Protein AF-A0A945X4G7-F1 (afdb_monomer_lite)

pLDDT: mean 80.73, std 21.53, range [31.22, 98.31]

Structure (mmCIF, N/CA/C/O backbone):
data_AF-A0A945X4G7-F1
#
_entry.id   AF-A0A945X4G7-F1
#
loop_
_atom_site.group_PDB
_atom_site.id
_atom_site.type_symbol
_atom_site.label_atom_id
_atom_site.label_alt_id
_atom_site.label_comp_id
_atom_site.label_asym_id
_atom_site.label_entity_id
_atom_site.label_seq_id
_atom_site.pdbx_PDB_ins_code
_atom_site.Cartn_x
_atom_site.Cartn_y
_atom_site.Cartn_z
_atom_site.occupancy
_atom_site.B_iso_or_equiv
_atom_site.auth_seq_id
_atom_site.auth_comp_id
_atom_site.auth_asym_id
_atom_site.auth_atom_id
_atom_site.pdbx_PDB_model_num
ATOM 1 N N . MET A 1 1 ? -19.590 -20.861 -4.266 1.00 40.19 1 MET A N 1
ATOM 2 C CA . MET A 1 1 ? -19.830 -21.569 -5.545 1.00 40.19 1 MET A CA 1
ATOM 3 C C . MET A 1 1 ? -19.980 -20.532 -6.649 1.00 40.19 1 MET A C 1
ATOM 5 O O . MET A 1 1 ? -21.036 -19.928 -6.746 1.00 40.19 1 MET A O 1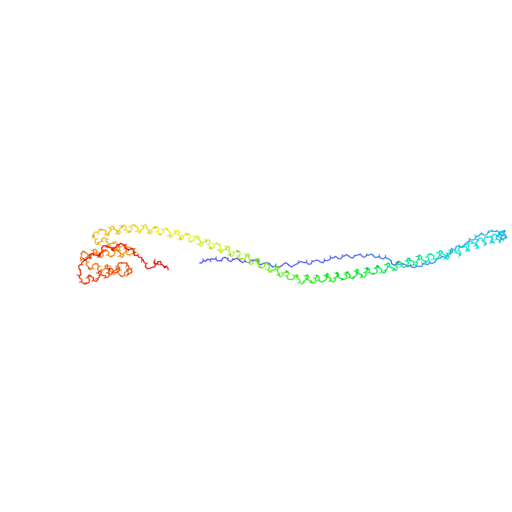
ATOM 9 N N . VAL A 1 2 ? -18.934 -20.267 -7.435 1.00 40.56 2 VAL A N 1
ATOM 10 C CA . VAL A 1 2 ? -18.997 -19.330 -8.574 1.00 40.56 2 VAL A CA 1
ATOM 11 C C . VAL A 1 2 ? -18.452 -20.054 -9.804 1.00 40.56 2 VAL A C 1
ATOM 13 O O . VAL A 1 2 ? -17.347 -20.589 -9.774 1.00 40.56 2 VAL A O 1
ATOM 16 N N . LYS A 1 3 ? -19.289 -20.155 -10.843 1.00 51.47 3 LYS A N 1
ATOM 17 C CA . LYS A 1 3 ? -19.030 -20.881 -12.094 1.00 51.47 3 LYS A CA 1
ATOM 18 C C . LYS A 1 3 ? -18.039 -20.096 -12.963 1.00 51.47 3 LYS A C 1
ATOM 20 O O . LYS A 1 3 ? -18.388 -19.037 -13.473 1.00 51.47 3 LYS A O 1
ATOM 25 N N . LEU A 1 4 ? -16.846 -20.647 -13.178 1.00 44.41 4 LEU A N 1
ATOM 26 C CA . LEU A 1 4 ? -15.895 -20.185 -14.193 1.00 44.41 4 LEU A CA 1
ATOM 27 C C . LEU A 1 4 ? -16.354 -20.663 -15.580 1.00 44.41 4 LEU A C 1
ATOM 29 O O . LEU A 1 4 ? -16.456 -21.866 -15.831 1.00 44.41 4 LEU A O 1
ATOM 33 N N . LYS A 1 5 ? -16.654 -19.722 -16.484 1.00 56.66 5 LYS A N 1
ATOM 34 C CA . LYS A 1 5 ? -16.896 -20.002 -17.906 1.00 56.66 5 LYS A CA 1
ATOM 35 C C . LYS A 1 5 ? -15.555 -20.098 -18.635 1.00 56.66 5 LYS A C 1
ATOM 37 O O . LYS A 1 5 ? -14.874 -19.102 -18.839 1.00 56.66 5 LYS A O 1
ATOM 42 N N . ASN A 1 6 ? -15.227 -21.321 -19.040 1.00 48.62 6 ASN A N 1
ATOM 43 C CA . ASN A 1 6 ? -14.2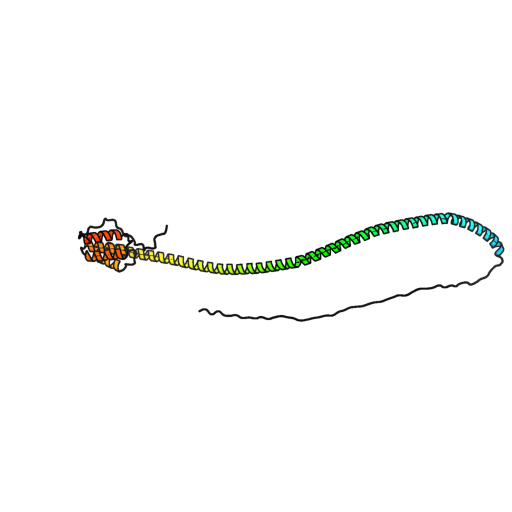04 -21.654 -20.026 1.00 48.62 6 ASN A CA 1
ATOM 44 C C . ASN A 1 6 ? -14.532 -21.017 -21.386 1.00 48.62 6 ASN A C 1
ATOM 46 O O . ASN A 1 6 ? -15.596 -21.292 -21.939 1.00 48.62 6 ASN A O 1
ATOM 50 N N . VAL A 1 7 ? -13.585 -20.283 -21.972 1.00 55.19 7 VAL A N 1
ATOM 51 C CA . VAL A 1 7 ? -13.576 -19.976 -23.409 1.00 55.19 7 VAL A CA 1
ATOM 52 C C . VAL A 1 7 ? -12.320 -20.603 -24.008 1.00 55.19 7 VAL A C 1
ATOM 54 O O . VAL A 1 7 ? -11.194 -20.242 -23.679 1.00 55.19 7 VAL A O 1
ATOM 57 N N . ARG A 1 8 ? -12.536 -21.625 -24.841 1.00 47.03 8 ARG A N 1
ATOM 58 C CA . ARG A 1 8 ? -11.513 -22.370 -25.581 1.00 47.03 8 ARG A CA 1
ATOM 59 C C . ARG A 1 8 ? -11.358 -21.800 -26.995 1.00 47.03 8 ARG A C 1
ATOM 61 O O . ARG A 1 8 ? -12.357 -21.598 -27.668 1.00 47.03 8 ARG A O 1
ATOM 68 N N . LYS A 1 9 ? -10.091 -21.737 -27.425 1.00 48.72 9 LYS A N 1
ATOM 69 C CA . LYS A 1 9 ? -9.521 -22.048 -28.756 1.00 48.72 9 LYS A CA 1
ATOM 70 C C . LYS A 1 9 ? -10.148 -21.425 -30.017 1.00 48.72 9 LYS A C 1
ATOM 72 O O . LYS A 1 9 ? -11.221 -21.833 -30.437 1.00 48.72 9 LYS A O 1
ATOM 77 N N . SER A 1 10 ? -9.293 -20.766 -30.806 1.00 44.03 10 SER A N 1
ATOM 78 C CA . SER A 1 10 ? -9.109 -21.180 -32.207 1.00 44.03 10 SER A CA 1
ATOM 79 C C . SER A 1 10 ? -7.661 -20.989 -32.668 1.00 44.03 10 SER A C 1
ATOM 81 O O . SER A 1 10 ? -7.201 -19.890 -32.959 1.00 44.03 10 SER A O 1
ATOM 83 N N . THR A 1 11 ? -6.951 -22.108 -32.737 1.00 45.94 11 THR A N 1
ATOM 84 C CA . THR A 1 11 ? -5.762 -22.331 -33.559 1.00 45.94 11 THR A CA 1
ATOM 85 C C . THR A 1 11 ? -6.160 -22.358 -35.035 1.00 45.94 11 THR A C 1
ATOM 87 O O . THR A 1 11 ? -7.018 -23.158 -35.404 1.00 45.94 11 THR A O 1
ATOM 90 N N . SER A 1 12 ? -5.497 -21.577 -35.887 1.00 44.09 12 SER A N 1
ATOM 91 C CA . SER A 1 12 ? -5.381 -21.900 -37.313 1.00 44.09 12 SER A CA 1
ATOM 92 C C . SER A 1 12 ? -3.928 -21.711 -37.747 1.00 44.09 12 SER A C 1
ATOM 94 O O . SER A 1 12 ? -3.279 -20.731 -37.389 1.00 44.09 12 SER A O 1
ATOM 96 N N . ALA A 1 13 ? -3.406 -22.747 -38.397 1.00 45.97 13 ALA A N 1
ATOM 97 C CA . ALA A 1 13 ? -2.020 -22.912 -38.811 1.00 45.97 13 ALA A CA 1
ATOM 98 C C . ALA A 1 13 ? -1.878 -22.608 -40.331 1.00 45.97 13 ALA A C 1
ATOM 100 O O . ALA A 1 13 ? -2.738 -21.926 -40.884 1.00 45.97 13 ALA A O 1
ATOM 101 N N . PRO A 1 14 ? -0.786 -23.006 -41.008 1.00 56.91 14 PRO A N 1
ATOM 102 C CA . PRO A 1 14 ? 0.093 -22.122 -41.767 1.00 56.91 14 PRO A CA 1
ATOM 103 C C . PRO A 1 14 ? -0.227 -22.058 -43.274 1.00 56.91 14 PRO A C 1
ATOM 105 O O . PRO A 1 14 ? -0.661 -23.037 -43.877 1.00 56.91 14 PRO A O 1
ATOM 108 N N . SER A 1 15 ? 0.082 -20.929 -43.918 1.00 49.41 15 SER A N 1
ATOM 109 C CA . SER A 1 15 ? -0.002 -20.787 -45.378 1.00 49.41 15 SER A CA 1
ATOM 110 C C . SER A 1 15 ? 1.362 -21.041 -46.027 1.00 49.41 15 SER A C 1
ATOM 112 O O . SER A 1 15 ? 2.293 -20.251 -45.885 1.00 49.41 15 SER A O 1
ATOM 114 N N . THR A 1 16 ? 1.463 -22.172 -46.731 1.00 48.34 16 THR A N 1
ATOM 115 C CA . THR A 1 16 ? 2.566 -22.551 -47.625 1.00 48.34 16 THR A CA 1
ATOM 116 C C . THR A 1 16 ? 2.021 -22.620 -49.052 1.00 48.34 16 THR A C 1
ATOM 118 O O . THR A 1 16 ? 1.182 -23.473 -49.319 1.00 48.34 16 THR A O 1
ATOM 121 N N . ALA A 1 17 ? 2.478 -21.745 -49.953 1.00 39.06 17 ALA A N 1
ATOM 122 C CA . ALA A 1 17 ? 2.338 -21.785 -51.425 1.00 39.06 17 ALA A CA 1
ATOM 123 C C . ALA A 1 17 ? 2.814 -20.415 -51.961 1.00 39.06 17 ALA A C 1
ATOM 125 O O . ALA A 1 17 ? 2.581 -19.413 -51.307 1.00 39.06 17 ALA A O 1
ATOM 126 N N . GLN A 1 18 ? 3.454 -20.202 -53.108 1.00 42.00 18 GLN A N 1
ATOM 127 C CA . GLN A 1 18 ? 3.820 -21.018 -54.257 1.00 42.00 18 GLN A CA 1
ATOM 128 C C . GLN A 1 18 ? 4.806 -20.174 -55.102 1.00 42.00 18 GLN A C 1
ATOM 130 O O . GLN A 1 18 ? 4.552 -19.014 -55.406 1.00 42.00 18 GLN A O 1
ATOM 135 N N . ARG A 1 19 ? 5.927 -20.790 -55.481 1.00 43.31 19 ARG A N 1
ATOM 136 C CA . ARG A 1 19 ? 6.597 -20.775 -56.797 1.00 43.31 19 ARG A CA 1
ATOM 137 C C . ARG A 1 19 ? 6.064 -19.792 -57.869 1.00 43.31 19 ARG A C 1
ATOM 139 O O . ARG A 1 19 ? 4.935 -19.948 -58.320 1.00 43.31 19 ARG A O 1
ATOM 146 N N . LYS A 1 20 ? 6.950 -18.971 -58.453 1.00 45.44 20 LYS A N 1
ATOM 147 C CA . LYS A 1 20 ? 6.989 -18.733 -59.914 1.00 45.44 20 LYS A CA 1
ATOM 148 C C . LYS A 1 20 ? 8.381 -18.304 -60.387 1.00 45.44 20 LYS A C 1
ATOM 150 O O . LYS A 1 20 ? 8.937 -17.294 -59.978 1.00 45.44 20 LYS A O 1
ATOM 155 N N . THR A 1 21 ? 8.919 -19.155 -61.245 1.00 45.75 21 THR A N 1
ATOM 156 C CA . THR A 1 21 ? 10.072 -18.981 -62.121 1.00 45.75 21 THR A CA 1
ATOM 157 C C . THR A 1 21 ? 9.749 -18.031 -63.286 1.00 45.75 21 THR A C 1
ATOM 159 O O . THR A 1 21 ? 8.580 -17.743 -63.550 1.00 45.75 21 THR A O 1
ATOM 162 N N . THR A 1 22 ? 10.785 -17.758 -64.092 1.00 40.22 22 THR A N 1
ATOM 163 C CA . THR A 1 22 ? 10.809 -17.575 -65.570 1.00 40.22 22 THR A CA 1
ATOM 164 C C . THR A 1 22 ? 10.999 -16.157 -66.137 1.00 40.22 22 THR A C 1
ATOM 166 O O . THR A 1 22 ? 10.262 -15.235 -65.817 1.00 40.22 22 THR A O 1
ATOM 169 N N . GLY A 1 23 ? 11.952 -16.060 -67.081 1.00 37.38 23 GLY A N 1
ATOM 170 C CA . GLY A 1 23 ? 12.182 -14.960 -68.034 1.00 37.38 23 GLY A CA 1
ATOM 171 C C . GLY A 1 23 ? 13.553 -14.305 -67.828 1.00 37.38 23 GLY A C 1
ATOM 172 O O . GLY A 1 23 ? 13.680 -13.411 -67.011 1.00 37.38 23 GLY A O 1
ATOM 173 N N . GLN A 1 24 ? 14.677 -14.733 -68.412 1.00 40.19 24 GLN A N 1
ATOM 174 C CA . GLN A 1 24 ? 14.992 -15.066 -69.809 1.00 40.19 24 GLN A CA 1
ATOM 175 C C . GLN A 1 24 ? 14.653 -13.934 -70.796 1.00 40.19 24 GLN A C 1
ATOM 177 O O . GLN A 1 24 ? 13.545 -13.869 -71.313 1.00 40.19 24 GLN A O 1
ATOM 182 N N . LYS A 1 25 ? 15.650 -13.102 -71.127 1.00 43.41 25 LYS A N 1
ATOM 183 C CA . LYS A 1 25 ? 15.795 -12.502 -72.464 1.00 43.41 25 LYS A CA 1
ATOM 184 C C . LYS A 1 25 ? 17.277 -12.376 -72.826 1.00 43.41 25 LYS A C 1
ATOM 186 O O . LYS A 1 25 ? 17.990 -11.488 -72.378 1.00 43.41 25 LYS A O 1
ATOM 191 N N . ARG A 1 26 ? 17.716 -13.340 -73.639 1.00 43.03 26 ARG A N 1
ATOM 192 C CA . ARG A 1 26 ? 18.861 -13.252 -74.549 1.00 43.03 26 ARG A CA 1
ATOM 193 C C . ARG A 1 26 ? 18.398 -12.563 -75.833 1.00 43.03 26 ARG A C 1
ATOM 195 O O . ARG A 1 26 ? 17.354 -12.954 -76.333 1.00 43.03 26 ARG A O 1
ATOM 202 N N . THR A 1 27 ? 19.239 -11.700 -76.394 1.00 44.62 27 THR A N 1
ATOM 203 C CA . THR A 1 27 ? 19.497 -11.492 -77.841 1.00 44.62 27 THR A CA 1
ATOM 204 C C . THR A 1 27 ? 20.760 -10.618 -77.896 1.00 44.62 27 THR A C 1
ATOM 206 O O . THR A 1 27 ? 20.728 -9.511 -77.379 1.00 44.62 27 THR A O 1
ATOM 209 N N . ALA A 1 28 ? 21.968 -11.077 -78.237 1.00 40.75 28 ALA A N 1
ATOM 210 C CA . ALA A 1 28 ? 22.452 -11.667 -79.490 1.00 40.75 28 ALA A CA 1
ATOM 211 C C . ALA A 1 28 ? 22.241 -10.759 -80.716 1.00 40.75 28 ALA A C 1
ATOM 213 O O . ALA A 1 28 ? 21.145 -10.722 -81.260 1.00 40.75 28 ALA A O 1
ATOM 214 N N . ALA A 1 29 ? 23.313 -10.095 -81.163 1.00 42.00 29 ALA A N 1
ATOM 215 C CA . ALA A 1 29 ? 23.541 -9.672 -82.550 1.00 42.00 29 ALA A CA 1
ATOM 216 C C . ALA A 1 29 ? 25.040 -9.310 -82.706 1.00 42.00 29 ALA A C 1
ATOM 218 O O . ALA A 1 29 ? 25.508 -8.332 -82.139 1.00 42.00 29 ALA A O 1
ATOM 219 N N . THR A 1 30 ? 25.885 -10.235 -83.179 1.00 41.88 30 THR A N 1
ATOM 220 C CA . THR A 1 30 ? 26.341 -10.388 -84.585 1.00 41.88 30 THR A CA 1
ATOM 221 C C . THR A 1 30 ? 27.273 -9.264 -85.066 1.00 41.88 30 THR A C 1
ATOM 223 O O . THR A 1 30 ? 26.849 -8.131 -85.210 1.00 41.88 30 THR A O 1
ATOM 226 N N . ARG A 1 31 ? 28.568 -9.561 -85.286 1.00 38.03 31 ARG A N 1
ATOM 227 C CA . ARG A 1 31 ? 29.169 -10.003 -86.580 1.00 38.03 31 ARG A CA 1
ATOM 228 C C . ARG A 1 31 ? 29.699 -8.767 -87.339 1.00 38.03 31 ARG A C 1
ATOM 230 O O . ARG A 1 31 ? 28.934 -7.882 -87.667 1.00 38.03 31 ARG A O 1
ATOM 237 N N . LYS A 1 32 ? 30.995 -8.644 -87.635 1.00 43.22 32 LYS A N 1
ATOM 238 C CA . LYS A 1 32 ? 31.632 -9.291 -88.793 1.00 43.22 32 LYS A CA 1
ATOM 239 C C . LYS A 1 32 ? 33.164 -9.243 -88.690 1.00 43.22 32 LYS A C 1
ATOM 241 O O . LYS A 1 32 ? 33.765 -8.181 -88.631 1.00 43.22 32 LYS A O 1
ATOM 246 N N . LYS A 1 33 ? 33.752 -10.439 -88.771 1.00 39.94 33 LYS A N 1
ATOM 247 C CA . LYS A 1 33 ? 35.041 -10.750 -89.405 1.00 39.94 33 LYS A CA 1
ATOM 248 C C . LYS A 1 33 ? 35.042 -10.296 -90.872 1.00 39.94 33 LYS A C 1
ATOM 250 O O . LYS A 1 33 ? 34.023 -10.478 -91.539 1.00 39.94 33 LYS A O 1
ATOM 255 N N . GLY A 1 34 ? 36.196 -9.900 -91.405 1.00 34.50 34 GLY A N 1
ATOM 256 C CA . GLY A 1 34 ? 36.478 -10.048 -92.839 1.00 34.50 34 GLY A CA 1
ATOM 257 C C . GLY A 1 34 ? 37.678 -9.252 -93.366 1.00 34.50 34 GLY A C 1
ATOM 258 O O . GLY A 1 34 ? 37.981 -8.225 -92.779 1.00 34.50 34 GLY A O 1
ATOM 259 N N . PRO A 1 35 ? 38.379 -9.724 -94.418 1.00 48.34 35 PRO A N 1
ATOM 260 C CA . PRO A 1 35 ? 39.843 -9.679 -94.493 1.00 48.34 35 PRO A CA 1
ATOM 261 C C . PRO A 1 35 ? 40.444 -8.978 -95.739 1.00 48.34 35 PRO A C 1
ATOM 263 O O . PRO A 1 35 ? 39.761 -8.735 -96.721 1.00 48.34 35 PRO A O 1
ATOM 266 N N . ALA A 1 36 ? 41.755 -8.718 -95.650 1.00 37.91 36 ALA A N 1
ATOM 267 C CA . ALA A 1 36 ? 42.847 -8.854 -96.636 1.00 37.91 36 ALA A CA 1
ATOM 268 C C . ALA A 1 36 ? 42.674 -8.609 -98.168 1.00 37.91 36 ALA A C 1
ATOM 270 O O . ALA A 1 36 ? 41.874 -9.273 -98.818 1.00 37.91 36 ALA A O 1
ATOM 271 N N . LYS A 1 37 ? 43.704 -7.908 -98.713 1.00 37.81 37 LYS A N 1
ATOM 272 C CA . LYS A 1 37 ? 44.360 -8.010 -100.060 1.00 37.81 37 LYS A CA 1
ATOM 273 C C . LYS A 1 37 ? 43.622 -7.407 -101.289 1.00 37.81 37 LYS A C 1
ATOM 275 O O . LYS A 1 37 ? 42.420 -7.207 -101.200 1.00 37.81 37 LYS A O 1
ATOM 280 N N . PRO A 1 38 ? 44.256 -7.280 -102.489 1.00 47.28 38 PRO A N 1
ATOM 281 C CA . PRO A 1 38 ? 45.631 -6.892 -102.885 1.00 47.28 38 PRO A CA 1
ATOM 282 C C . PRO A 1 38 ? 45.662 -5.893 -104.098 1.00 47.28 38 PRO A C 1
ATOM 284 O O . PRO A 1 38 ? 44.662 -5.276 -104.440 1.00 47.28 38 PRO A O 1
ATOM 287 N N . ALA A 1 39 ? 46.840 -5.754 -104.724 1.00 42.78 39 ALA A N 1
ATOM 288 C CA . ALA A 1 39 ? 47.270 -4.910 -105.853 1.00 42.78 39 ALA A CA 1
ATOM 289 C C . ALA A 1 39 ? 46.473 -4.927 -107.186 1.00 42.78 39 ALA A C 1
ATOM 291 O O . ALA A 1 39 ? 45.839 -5.917 -107.531 1.00 42.78 39 ALA A O 1
ATOM 292 N N . SER A 1 40 ? 46.656 -3.873 -108.000 1.00 37.84 40 SER A N 1
ATOM 293 C CA . SER A 1 40 ? 46.754 -3.869 -109.486 1.00 37.84 40 SER A CA 1
ATOM 294 C C . SER A 1 40 ? 47.282 -2.479 -109.920 1.00 37.84 40 SER A C 1
ATOM 296 O O . SER A 1 40 ? 46.932 -1.492 -109.286 1.00 37.84 40 SER A O 1
ATOM 298 N N . ASN A 1 41 ? 48.347 -2.316 -110.716 1.00 32.66 41 ASN A N 1
ATOM 299 C CA . ASN A 1 41 ? 48.609 -2.604 -112.137 1.00 32.66 41 ASN A CA 1
ATOM 300 C C . ASN A 1 41 ? 47.822 -1.761 -113.161 1.00 32.66 41 ASN A C 1
ATOM 302 O O . ASN A 1 41 ? 46.599 -1.731 -113.139 1.00 32.66 41 ASN A O 1
ATOM 306 N N . ALA A 1 42 ? 48.600 -1.281 -114.144 1.00 31.22 42 ALA A N 1
ATOM 307 C CA . ALA A 1 42 ? 48.267 -0.979 -115.542 1.00 31.22 42 ALA A CA 1
ATOM 308 C C . ALA A 1 42 ? 47.825 0.448 -115.918 1.00 31.22 42 ALA A C 1
ATOM 310 O O . ALA A 1 42 ? 46.885 1.007 -115.365 1.00 31.22 42 ALA A O 1
ATOM 311 N N . GLY A 1 43 ? 48.489 0.987 -116.953 1.00 33.00 43 GLY A N 1
ATOM 312 C CA . GLY A 1 43 ? 48.016 2.154 -117.701 1.00 33.00 43 GLY A CA 1
ATOM 313 C C . GLY A 1 43 ? 49.065 2.892 -118.540 1.00 33.00 43 GLY A C 1
ATOM 314 O O . GLY A 1 43 ? 49.236 4.089 -118.363 1.00 33.00 43 GLY A O 1
ATOM 315 N N . VAL A 1 44 ? 49.772 2.195 -119.434 1.00 35.97 44 VAL A N 1
ATOM 316 C CA . VAL A 1 44 ? 50.511 2.783 -120.577 1.00 35.97 44 VAL A CA 1
ATOM 317 C C . VAL A 1 44 ? 49.518 3.021 -121.724 1.00 35.97 44 VAL A C 1
ATOM 319 O O . VAL A 1 44 ? 48.673 2.151 -121.894 1.00 35.97 44 VAL A O 1
ATOM 322 N N . VAL A 1 45 ? 49.641 4.114 -122.507 1.00 37.78 45 VAL A N 1
ATOM 323 C CA . VAL A 1 45 ? 49.412 4.205 -123.984 1.00 37.78 45 VAL A CA 1
ATOM 324 C C . VAL A 1 45 ? 49.685 5.655 -124.479 1.00 37.78 45 VAL A C 1
ATOM 326 O O . VAL A 1 45 ? 49.074 6.585 -123.972 1.00 37.78 45 VAL A O 1
ATOM 329 N N . ILE A 1 46 ? 50.792 5.903 -125.209 1.00 35.69 46 ILE A N 1
ATOM 330 C CA . ILE A 1 46 ? 50.979 6.160 -126.675 1.00 35.69 46 ILE A CA 1
ATOM 331 C C . ILE A 1 46 ? 50.749 7.618 -127.147 1.00 35.69 46 ILE A C 1
ATOM 333 O O . ILE A 1 46 ? 49.697 8.196 -126.910 1.00 35.69 46 ILE A O 1
ATOM 337 N N . GLY A 1 47 ? 51.709 8.141 -127.935 1.00 36.44 47 GLY A N 1
ATOM 338 C CA . GLY A 1 47 ? 51.474 9.166 -128.974 1.00 36.44 47 GLY A CA 1
ATOM 339 C C . GLY A 1 47 ? 52.597 10.213 -129.122 1.00 36.44 47 GLY A C 1
ATOM 340 O O . GLY A 1 47 ? 52.498 11.291 -128.559 1.00 36.44 47 GLY A O 1
ATOM 341 N N . SER A 1 48 ? 53.784 9.901 -129.658 1.00 38.06 48 SER A N 1
ATOM 342 C CA . SER A 1 48 ? 54.184 10.044 -131.079 1.00 38.06 48 SER A CA 1
ATOM 343 C C . SER A 1 48 ? 54.035 11.443 -131.720 1.00 38.06 48 SER A C 1
ATOM 345 O O . SER A 1 48 ? 53.112 11.622 -132.502 1.00 38.06 48 SER A O 1
ATOM 347 N N . VAL A 1 49 ? 54.975 12.386 -131.516 1.00 39.56 49 VAL A N 1
ATOM 348 C CA . VAL A 1 49 ? 55.283 13.476 -132.483 1.00 39.56 49 VAL A CA 1
ATOM 349 C C . VAL A 1 49 ? 56.720 14.002 -132.278 1.00 39.56 49 VAL A C 1
ATOM 351 O O . VAL A 1 49 ? 57.078 14.405 -131.177 1.00 39.56 49 VAL A O 1
ATOM 354 N N . GLY A 1 50 ? 57.510 14.098 -133.356 1.00 36.06 50 GLY A N 1
ATOM 355 C CA . GLY A 1 50 ? 58.341 15.295 -133.579 1.00 36.06 50 GLY A CA 1
ATOM 356 C C . GLY A 1 50 ? 59.861 15.201 -133.404 1.00 36.06 50 GLY A C 1
ATOM 357 O O . GLY A 1 50 ? 60.433 15.861 -132.542 1.00 36.06 50 GLY A O 1
ATOM 358 N N . VAL A 1 51 ? 60.537 14.519 -134.331 1.00 44.91 51 VAL A N 1
ATOM 359 C CA . VAL A 1 51 ? 62.010 14.426 -134.501 1.00 44.91 51 VAL A CA 1
ATOM 360 C C . VAL A 1 51 ? 62.710 15.774 -134.836 1.00 44.91 51 VAL A C 1
ATOM 362 O O . VAL A 1 51 ? 63.901 15.813 -135.110 1.00 44.91 51 VAL A O 1
ATOM 365 N N . VAL A 1 52 ? 62.036 16.923 -134.706 1.00 46.66 52 VAL A N 1
ATOM 366 C CA . VAL A 1 52 ? 62.641 18.272 -134.844 1.00 46.66 52 VAL A CA 1
ATOM 367 C C . VAL A 1 52 ? 62.905 18.939 -133.478 1.00 46.66 52 VAL A C 1
ATOM 369 O O . VAL A 1 52 ? 63.648 19.913 -133.387 1.00 46.66 52 VAL A O 1
ATOM 372 N N . PHE A 1 53 ? 62.413 18.362 -132.372 1.00 43.78 53 PHE A N 1
ATOM 373 C CA . PHE A 1 53 ? 62.704 18.846 -131.014 1.00 43.78 53 PHE A CA 1
ATOM 374 C C . PHE A 1 53 ? 64.081 18.420 -130.472 1.00 43.78 53 PHE A C 1
ATOM 376 O O . PHE A 1 53 ? 64.560 19.039 -129.531 1.00 43.78 53 PHE A O 1
ATOM 383 N N . ALA A 1 54 ? 64.772 17.434 -131.053 1.00 46.31 54 ALA A N 1
ATOM 384 C CA . ALA A 1 54 ? 65.959 16.814 -130.443 1.00 46.31 54 ALA A CA 1
ATOM 385 C C . ALA A 1 54 ? 67.205 17.725 -130.308 1.00 46.31 54 ALA A C 1
ATOM 387 O O . ALA A 1 54 ? 68.037 17.484 -129.438 1.00 46.31 54 ALA A O 1
ATOM 388 N N . ILE A 1 55 ? 67.327 18.801 -131.096 1.00 48.47 55 ILE A N 1
ATOM 389 C CA . ILE A 1 55 ? 68.479 19.728 -131.019 1.00 48.47 55 ILE A CA 1
ATOM 390 C C . ILE A 1 55 ? 68.160 20.943 -130.125 1.00 48.47 55 ILE A C 1
ATOM 392 O O . ILE A 1 55 ? 69.001 21.379 -129.339 1.00 48.47 55 ILE A O 1
ATOM 396 N N . GLY A 1 56 ? 66.910 21.420 -130.130 1.00 47.22 56 GLY A N 1
ATOM 397 C CA . GLY A 1 56 ? 66.418 22.419 -129.171 1.00 47.22 56 GLY A CA 1
ATOM 398 C C . GLY A 1 56 ? 66.267 21.861 -127.751 1.00 47.22 56 GLY A C 1
ATOM 399 O O . GLY A 1 56 ? 66.580 22.557 -126.790 1.00 47.22 56 GLY A O 1
ATOM 400 N N . PHE A 1 57 ? 65.884 20.587 -127.600 1.00 50.59 57 PHE A N 1
ATOM 401 C CA . PHE A 1 57 ? 65.823 19.895 -126.309 1.00 50.59 57 PHE A CA 1
ATOM 402 C C . PHE A 1 57 ? 67.218 19.627 -125.739 1.00 50.59 57 PHE A C 1
ATOM 404 O O . PHE A 1 57 ? 67.323 19.527 -124.536 1.00 50.59 57 PHE A O 1
ATOM 411 N N . ALA A 1 58 ? 68.303 19.590 -126.520 1.00 50.88 58 ALA A N 1
ATOM 412 C CA . ALA A 1 58 ? 69.658 19.474 -125.962 1.00 50.88 58 ALA A CA 1
ATOM 413 C C . ALA A 1 58 ? 70.142 20.789 -125.309 1.00 50.88 58 ALA A C 1
ATOM 415 O O . ALA A 1 58 ? 70.764 20.767 -124.247 1.00 50.88 58 ALA A O 1
ATOM 416 N N . ILE A 1 59 ? 69.795 21.949 -125.882 1.00 52.19 59 ILE A N 1
ATOM 417 C CA . ILE A 1 59 ? 70.140 23.274 -125.325 1.00 52.19 59 ILE A CA 1
ATOM 418 C C . ILE A 1 59 ? 69.137 23.692 -124.239 1.00 52.19 59 ILE A C 1
ATOM 420 O O . ILE A 1 59 ? 69.538 24.170 -123.176 1.00 52.19 59 ILE A O 1
ATOM 424 N N . ALA A 1 60 ? 67.841 23.439 -124.441 1.00 50.69 60 ALA A N 1
ATOM 425 C CA . ALA A 1 60 ? 66.818 23.627 -123.419 1.00 50.69 60 ALA A CA 1
ATOM 426 C C . ALA A 1 60 ? 66.969 22.616 -122.274 1.00 50.69 60 ALA A C 1
ATOM 428 O O . ALA A 1 60 ? 66.834 23.032 -121.136 1.00 50.69 60 ALA A O 1
ATOM 429 N N . ALA A 1 61 ? 67.351 21.353 -122.503 1.00 51.88 61 ALA A N 1
ATOM 430 C CA . ALA A 1 61 ? 67.742 20.448 -121.417 1.00 51.88 61 ALA A CA 1
ATOM 431 C C . ALA A 1 61 ? 69.067 20.860 -120.783 1.00 51.88 61 ALA A C 1
ATOM 433 O O . ALA A 1 61 ? 69.231 20.589 -119.613 1.00 51.88 61 ALA A O 1
ATOM 434 N N . GLY A 1 62 ? 69.977 21.567 -121.459 1.00 52.12 62 GLY A N 1
ATOM 435 C CA . GLY A 1 62 ? 71.160 22.163 -120.822 1.00 52.12 62 GLY A CA 1
ATOM 436 C C . GLY A 1 62 ? 70.828 23.345 -119.896 1.00 52.12 62 GLY A C 1
ATOM 437 O O . GLY A 1 62 ? 71.389 23.461 -118.806 1.00 52.12 62 GLY A O 1
ATOM 438 N N . VAL A 1 63 ? 69.881 24.209 -120.282 1.00 54.84 63 VAL A N 1
ATOM 439 C CA . VAL A 1 63 ? 69.424 25.368 -119.483 1.00 54.84 63 VAL A CA 1
ATOM 440 C C . VAL A 1 63 ? 68.409 24.963 -118.410 1.00 54.84 63 VAL A C 1
ATOM 442 O O . VAL A 1 63 ? 68.484 25.463 -117.291 1.00 54.84 63 VAL A O 1
ATOM 445 N N . VAL A 1 64 ? 67.514 24.019 -118.700 1.00 54.06 64 VAL A N 1
ATOM 446 C CA . VAL A 1 64 ? 66.640 23.354 -117.724 1.00 54.06 64 VAL A CA 1
ATOM 447 C C . VAL A 1 64 ? 67.465 22.443 -116.827 1.00 54.06 64 VAL A C 1
ATOM 449 O O . VAL A 1 64 ? 67.192 22.441 -115.645 1.00 54.06 64 VAL A O 1
ATOM 452 N N . ALA A 1 65 ? 68.540 21.790 -117.283 1.00 54.56 65 ALA A N 1
ATOM 453 C CA . ALA A 1 65 ? 69.481 21.114 -116.388 1.00 54.56 65 ALA A CA 1
ATOM 454 C C . ALA A 1 65 ? 70.253 22.113 -115.532 1.00 54.56 65 ALA A C 1
ATOM 456 O O . ALA A 1 65 ? 70.436 21.818 -114.372 1.00 54.56 65 ALA A O 1
ATOM 457 N N . LYS A 1 66 ? 70.639 23.311 -116.002 1.00 56.25 66 LYS A N 1
ATOM 458 C CA . LYS A 1 66 ? 71.275 24.341 -115.145 1.00 56.25 66 LYS A CA 1
ATOM 459 C C . LYS A 1 66 ? 70.303 25.044 -114.180 1.00 56.25 66 LYS A C 1
ATOM 461 O O . LYS A 1 66 ? 70.700 25.394 -113.067 1.00 56.25 66 LYS A O 1
ATOM 466 N N . ARG A 1 67 ? 69.039 25.261 -114.565 1.00 56.06 67 ARG A N 1
ATOM 467 C CA . ARG A 1 67 ? 67.977 25.767 -113.669 1.00 56.06 67 ARG A CA 1
ATOM 468 C C . ARG A 1 67 ? 67.491 24.687 -112.705 1.00 56.06 67 ARG A C 1
ATOM 470 O O . ARG A 1 67 ? 67.360 24.978 -111.526 1.00 56.06 67 ARG A O 1
ATOM 477 N N . CYS A 1 68 ? 67.352 23.440 -113.151 1.00 56.41 68 CYS A N 1
ATOM 478 C CA . CYS A 1 68 ? 67.177 22.289 -112.271 1.00 56.41 68 CYS A CA 1
ATOM 479 C C . CYS A 1 68 ? 68.408 22.084 -111.402 1.00 56.41 68 CYS A C 1
ATOM 481 O O . CYS A 1 68 ? 68.223 21.728 -110.261 1.00 56.41 68 CYS A O 1
ATOM 483 N N . ASP A 1 69 ? 69.642 22.321 -111.843 1.00 58.53 69 ASP A N 1
ATOM 484 C CA . ASP A 1 69 ? 70.834 22.132 -111.000 1.00 58.53 69 ASP A CA 1
ATOM 485 C C . ASP A 1 69 ? 70.946 23.250 -109.950 1.00 58.53 69 ASP A C 1
ATOM 487 O O . ASP A 1 69 ? 71.354 23.010 -108.821 1.00 58.53 69 ASP A O 1
ATOM 491 N N . THR A 1 70 ? 70.492 24.474 -110.249 1.00 63.12 70 THR A N 1
ATOM 492 C CA . THR A 1 70 ? 70.413 25.558 -109.249 1.00 63.12 70 THR A CA 1
ATOM 493 C C . THR A 1 70 ? 69.213 25.425 -108.306 1.00 63.12 70 THR A C 1
ATOM 495 O O . THR A 1 70 ? 69.379 25.639 -107.104 1.00 63.12 70 THR A O 1
ATOM 498 N N . GLU A 1 71 ? 68.035 25.011 -108.782 1.00 66.62 71 GLU A N 1
ATOM 499 C CA . GLU A 1 71 ? 66.894 24.681 -107.916 1.00 66.62 71 GLU A CA 1
ATOM 500 C C . GLU A 1 71 ? 67.131 23.410 -107.113 1.00 66.62 71 GLU A C 1
ATOM 502 O O . GLU A 1 71 ? 66.858 23.402 -105.922 1.00 66.62 71 GLU A O 1
ATOM 507 N N . THR A 1 72 ? 67.710 22.364 -107.696 1.00 65.25 72 THR A N 1
ATOM 508 C CA . THR A 1 72 ? 68.090 21.163 -106.948 1.00 65.25 72 THR A CA 1
ATOM 509 C C . THR A 1 72 ? 69.223 21.458 -105.987 1.00 65.25 72 THR A C 1
ATOM 511 O O . THR A 1 72 ? 69.204 20.874 -104.922 1.00 65.25 72 THR A O 1
ATOM 514 N N . ARG A 1 73 ? 70.154 22.390 -106.244 1.00 68.81 73 ARG A N 1
ATOM 515 C CA . ARG A 1 73 ? 71.117 22.847 -105.218 1.00 68.81 73 ARG A CA 1
ATOM 516 C C . ARG A 1 73 ? 70.449 23.633 -104.097 1.00 68.81 73 ARG A C 1
ATOM 518 O O . ARG A 1 73 ? 70.787 23.402 -102.941 1.00 68.81 73 ARG A O 1
ATOM 525 N N . ARG A 1 74 ? 69.493 24.520 -104.401 1.00 71.31 74 ARG A N 1
ATOM 526 C CA . ARG A 1 74 ? 68.708 25.228 -103.374 1.00 71.31 74 ARG A CA 1
ATOM 527 C C . ARG A 1 74 ? 67.870 24.255 -102.558 1.00 71.31 74 ARG A C 1
ATOM 529 O O . ARG A 1 74 ? 67.975 24.281 -101.345 1.00 71.31 74 ARG A O 1
ATOM 536 N N . LEU A 1 75 ? 67.137 23.352 -103.201 1.00 73.25 75 LEU A N 1
ATOM 537 C CA . LEU A 1 75 ? 66.376 22.281 -102.560 1.00 73.25 75 LEU A CA 1
ATOM 538 C C . LEU A 1 75 ? 67.302 21.344 -101.780 1.00 73.25 75 LEU A C 1
ATOM 540 O O . LEU A 1 75 ? 67.036 21.047 -100.631 1.00 73.25 75 LEU A O 1
ATOM 544 N N . ARG A 1 76 ? 68.450 20.938 -102.320 1.00 70.69 76 ARG A N 1
ATOM 545 C CA . ARG A 1 76 ? 69.432 20.088 -101.623 1.00 70.69 76 ARG A CA 1
ATOM 546 C C . ARG A 1 76 ? 70.098 20.802 -100.445 1.00 70.69 76 ARG A C 1
ATOM 548 O O . ARG A 1 76 ? 70.583 20.119 -99.553 1.00 70.69 76 ARG A O 1
ATOM 555 N N . ALA A 1 77 ? 70.088 22.137 -100.413 1.00 73.38 77 ALA A N 1
ATOM 556 C CA . ALA A 1 77 ? 70.537 22.944 -99.280 1.00 73.38 77 ALA A CA 1
ATOM 557 C C . ALA A 1 77 ? 69.414 23.262 -98.268 1.00 73.38 77 ALA A C 1
ATOM 559 O O . ALA A 1 77 ? 69.681 23.295 -97.072 1.00 73.38 77 ALA A O 1
ATOM 560 N N . THR A 1 78 ? 68.163 23.463 -98.700 1.00 81.88 78 THR A N 1
ATOM 561 C CA . THR A 1 78 ? 67.026 23.799 -97.819 1.00 81.88 78 THR A CA 1
ATOM 562 C C . THR A 1 78 ? 66.314 22.571 -97.257 1.00 81.88 78 THR A C 1
ATOM 564 O O . THR A 1 78 ? 65.915 22.581 -96.097 1.00 81.88 78 THR A O 1
ATOM 567 N N . VAL A 1 79 ? 66.203 21.489 -98.030 1.00 84.69 79 VAL A N 1
ATOM 568 C CA . VAL A 1 79 ? 65.619 20.209 -97.603 1.00 84.69 79 VAL A CA 1
ATOM 569 C C . VAL A 1 79 ? 66.293 19.644 -96.353 1.00 84.69 79 VAL A C 1
ATOM 571 O O . VAL A 1 79 ? 65.550 19.276 -95.453 1.00 84.69 79 VAL A O 1
ATOM 574 N N . PRO A 1 80 ? 67.633 19.580 -96.205 1.00 87.94 80 PRO A N 1
ATOM 575 C CA . PRO A 1 80 ? 68.226 19.074 -94.967 1.00 87.94 80 PRO A CA 1
ATOM 576 C C . PRO A 1 80 ? 67.919 19.968 -93.759 1.00 87.94 80 PRO A C 1
ATOM 578 O O . PRO A 1 80 ? 67.749 19.448 -92.662 1.00 87.94 80 PRO A O 1
ATOM 581 N N . VAL A 1 81 ? 67.791 21.287 -93.951 1.00 86.00 81 VAL A N 1
ATOM 582 C CA . VAL A 1 81 ? 67.449 22.233 -92.875 1.00 86.00 81 VAL A CA 1
ATOM 583 C C . VAL A 1 81 ? 65.992 22.067 -92.441 1.00 86.00 81 VAL A C 1
ATOM 585 O O . VAL A 1 81 ? 65.716 21.958 -91.249 1.00 86.00 81 VAL A O 1
ATOM 588 N N . GLU A 1 82 ? 65.055 22.002 -93.386 1.00 89.19 82 GLU A N 1
ATOM 589 C CA . GLU A 1 82 ? 63.637 21.777 -93.079 1.00 89.19 82 GLU A CA 1
ATOM 590 C C . GLU A 1 82 ? 63.383 20.355 -92.556 1.00 89.19 82 GLU A C 1
ATOM 592 O O . GLU A 1 82 ? 62.604 20.176 -91.622 1.00 89.19 82 GLU A O 1
ATOM 597 N N . MET A 1 83 ? 64.102 19.347 -93.062 1.00 88.38 83 MET A N 1
ATOM 598 C CA . MET A 1 83 ? 64.089 17.991 -92.500 1.00 88.38 83 MET A CA 1
ATOM 599 C C . MET A 1 83 ? 64.640 17.963 -91.076 1.00 88.38 83 MET A C 1
ATOM 601 O O . MET A 1 83 ? 64.071 17.277 -90.234 1.00 88.38 83 MET A O 1
ATOM 605 N N . ALA A 1 84 ? 65.700 18.718 -90.773 1.00 90.31 84 ALA A N 1
ATOM 606 C CA . ALA A 1 84 ? 66.234 18.819 -89.417 1.00 90.31 84 ALA A CA 1
ATOM 607 C C . ALA A 1 84 ? 65.233 19.485 -88.459 1.00 90.31 84 ALA A C 1
ATOM 609 O O . ALA A 1 84 ? 64.980 18.939 -87.388 1.00 90.31 84 ALA A O 1
ATOM 610 N N . LYS A 1 85 ? 64.594 20.596 -88.861 1.00 91.75 85 LYS A N 1
ATOM 611 C CA . LYS A 1 85 ? 63.523 21.244 -88.076 1.00 91.75 85 LYS A CA 1
ATOM 612 C C . LYS A 1 85 ? 62.328 20.317 -87.863 1.00 91.75 85 LYS A C 1
ATOM 614 O O . LYS A 1 85 ? 61.781 20.242 -86.763 1.00 91.75 85 LYS A O 1
ATOM 619 N N . LEU A 1 86 ? 61.916 19.593 -88.904 1.00 92.06 86 LEU A N 1
ATOM 620 C CA . LEU A 1 86 ? 60.834 18.622 -88.802 1.00 92.06 86 LEU A CA 1
ATOM 621 C C . LEU A 1 86 ? 61.223 17.494 -87.844 1.00 92.06 86 LEU A C 1
ATOM 623 O O . LEU A 1 86 ? 60.444 17.176 -86.949 1.00 92.06 86 LEU A O 1
ATOM 627 N N . GLN A 1 87 ? 62.433 16.949 -87.970 1.00 92.50 87 GLN A N 1
ATOM 628 C CA . GLN A 1 87 ? 62.956 15.913 -87.084 1.00 92.50 87 GLN A CA 1
ATOM 629 C C . GLN A 1 87 ? 63.015 16.392 -85.630 1.00 92.50 87 GLN A C 1
ATOM 631 O O . GLN A 1 87 ? 62.613 15.661 -84.730 1.00 92.50 87 GLN A O 1
ATOM 636 N N . GLU A 1 88 ? 63.446 17.627 -85.385 1.00 93.44 88 GLU A N 1
ATOM 637 C CA . GLU A 1 88 ? 63.451 18.247 -84.059 1.00 93.44 88 GLU A CA 1
ATOM 638 C C . GLU A 1 88 ? 62.031 18.426 -83.501 1.00 93.44 88 GLU A C 1
ATOM 640 O O . GLU A 1 88 ? 61.776 18.104 -82.338 1.00 93.44 88 GLU A O 1
ATOM 645 N N . SER A 1 89 ? 61.073 18.857 -84.329 1.00 93.12 89 SER A N 1
ATOM 646 C CA . SER A 1 89 ? 59.664 18.980 -83.932 1.00 93.12 89 SER A CA 1
ATOM 647 C C . SER A 1 89 ? 59.040 17.620 -83.600 1.00 93.12 89 SER A C 1
ATOM 649 O O . SER A 1 89 ? 58.310 17.493 -82.613 1.00 93.12 89 SER A O 1
ATOM 651 N N . VAL A 1 90 ? 59.372 16.586 -84.381 1.00 94.19 90 VAL A N 1
ATOM 652 C CA . VAL A 1 90 ? 58.954 15.202 -84.147 1.00 94.19 90 VAL A CA 1
ATOM 653 C C . VAL A 1 90 ? 59.571 14.704 -82.849 1.00 94.19 90 VAL A C 1
ATOM 655 O O . VAL A 1 90 ? 58.839 14.207 -82.002 1.00 94.19 90 VAL A O 1
ATOM 658 N N . ASN A 1 91 ? 60.870 14.915 -82.632 1.00 94.50 91 ASN A N 1
ATOM 659 C CA . ASN A 1 91 ? 61.562 14.526 -81.403 1.00 94.50 91 ASN A CA 1
ATOM 660 C C . ASN A 1 91 ? 60.981 15.243 -80.170 1.00 94.50 91 ASN A C 1
ATOM 662 O O . ASN A 1 91 ? 60.762 14.613 -79.137 1.00 94.50 91 ASN A O 1
ATOM 666 N N . THR A 1 92 ? 60.663 16.535 -80.282 1.00 94.81 92 THR A N 1
ATOM 667 C CA . THR A 1 92 ? 60.037 17.322 -79.207 1.00 94.81 92 THR A CA 1
ATOM 668 C C . THR A 1 92 ? 58.648 16.794 -78.869 1.00 94.81 92 THR A C 1
ATOM 670 O O . THR A 1 92 ? 58.350 16.534 -77.703 1.00 94.81 92 THR A O 1
ATOM 673 N N . ARG A 1 93 ? 57.806 16.556 -79.882 1.00 95.06 93 ARG A N 1
ATOM 674 C CA . ARG A 1 93 ? 56.477 15.959 -79.690 1.00 95.06 93 ARG A CA 1
ATOM 675 C C . ARG A 1 93 ? 56.567 14.538 -79.140 1.00 95.06 93 ARG A C 1
ATOM 677 O O . ARG A 1 93 ? 55.791 14.180 -78.262 1.00 95.06 93 ARG A O 1
ATOM 684 N N . GLN A 1 94 ? 57.530 13.741 -79.599 1.00 94.44 94 GLN A N 1
ATOM 685 C CA . GLN A 1 94 ? 57.799 12.397 -79.085 1.00 94.44 94 GLN A CA 1
ATOM 686 C C . GLN A 1 94 ? 58.154 12.449 -77.591 1.00 94.44 94 GLN A C 1
ATOM 688 O O . GLN A 1 94 ? 57.640 11.654 -76.800 1.00 94.44 94 GLN A O 1
ATOM 693 N N . ALA A 1 95 ? 58.995 13.405 -77.189 1.00 94.75 95 ALA A N 1
ATOM 694 C CA . ALA A 1 95 ? 59.365 13.623 -75.797 1.00 94.75 95 ALA A CA 1
ATOM 695 C C . ALA A 1 95 ? 58.171 14.104 -74.956 1.00 94.75 95 ALA A C 1
ATOM 697 O O . ALA A 1 95 ? 57.959 13.590 -73.859 1.00 94.75 95 ALA A O 1
ATOM 698 N N . GLU A 1 96 ? 57.352 15.028 -75.465 1.00 95.56 96 GLU A N 1
ATOM 699 C CA . GLU A 1 96 ? 56.139 15.504 -74.789 1.00 95.56 96 GLU A CA 1
ATOM 700 C C . GLU A 1 96 ? 55.111 14.381 -74.604 1.00 95.56 96 GLU A C 1
ATOM 702 O O . GLU A 1 96 ? 54.606 14.180 -73.499 1.00 95.56 96 GLU A O 1
ATOM 707 N N . VAL A 1 97 ? 54.843 13.597 -75.652 1.00 95.69 97 VAL A N 1
ATOM 708 C CA . VAL A 1 97 ? 53.964 12.421 -75.582 1.00 95.69 97 VAL A CA 1
ATOM 709 C C . VAL A 1 97 ? 54.501 11.419 -74.564 1.00 95.69 97 VAL A C 1
ATOM 711 O O . VAL A 1 97 ? 53.728 10.878 -73.776 1.00 95.69 97 VAL A O 1
ATOM 714 N N . SER A 1 98 ? 55.818 11.210 -74.521 1.00 94.38 98 SER A N 1
ATOM 715 C CA . SER A 1 98 ? 56.447 10.329 -73.533 1.00 94.38 98 SER A CA 1
ATOM 716 C C . SER A 1 98 ? 56.271 10.862 -72.108 1.00 94.38 98 SER A C 1
ATOM 718 O O . SER A 1 98 ? 55.869 10.103 -71.229 1.00 94.38 98 SER A O 1
ATOM 720 N N . ARG A 1 99 ? 56.468 12.169 -71.874 1.00 96.19 99 ARG A N 1
ATOM 721 C CA . ARG A 1 99 ? 56.223 12.814 -70.571 1.00 96.19 99 ARG A CA 1
ATOM 722 C C . ARG A 1 99 ? 54.764 12.680 -70.144 1.00 96.19 99 ARG A C 1
ATOM 724 O O . ARG A 1 99 ? 54.502 12.136 -69.073 1.00 96.19 99 ARG A O 1
ATOM 731 N N . ARG A 1 100 ? 53.813 13.048 -71.007 1.00 95.94 100 ARG A N 1
ATOM 732 C CA . ARG A 1 100 ? 52.373 12.901 -70.731 1.00 95.94 100 ARG A CA 1
ATOM 733 C C . ARG A 1 100 ? 51.992 11.454 -70.459 1.00 95.94 100 ARG A C 1
ATOM 735 O O . ARG A 1 100 ? 51.216 11.188 -69.549 1.00 95.94 100 ARG A O 1
ATOM 742 N N . ARG A 1 101 ? 52.566 10.501 -71.197 1.00 94.75 101 ARG A N 1
ATOM 743 C CA . ARG A 1 101 ? 52.357 9.071 -70.947 1.00 94.75 101 ARG A CA 1
ATOM 744 C C . ARG A 1 101 ? 52.854 8.669 -69.559 1.00 94.75 101 ARG A C 1
ATOM 746 O O . ARG A 1 101 ? 52.160 7.920 -68.878 1.00 94.75 101 ARG A O 1
ATOM 753 N N . THR A 1 102 ? 54.009 9.173 -69.118 1.00 96.25 102 THR A N 1
ATOM 754 C CA . THR A 1 102 ? 54.508 8.902 -67.758 1.00 96.25 102 THR A CA 1
ATOM 755 C C . THR A 1 102 ? 53.652 9.555 -66.672 1.00 96.25 102 THR A C 1
ATOM 757 O O . THR A 1 102 ? 53.384 8.917 -65.657 1.00 96.25 102 THR A O 1
ATOM 760 N N . GLU A 1 103 ? 53.171 10.783 -66.878 1.00 95.75 103 GLU A N 1
ATOM 761 C CA . GLU A 1 103 ? 52.289 11.485 -65.936 1.00 95.75 103 GLU A CA 1
ATOM 762 C C . GLU A 1 103 ? 50.924 10.805 -65.821 1.00 95.75 103 GLU A C 1
ATOM 764 O O . GLU A 1 103 ? 50.486 10.489 -64.716 1.00 95.75 103 GLU A O 1
ATOM 769 N N . LEU A 1 104 ? 50.291 10.487 -66.954 1.00 95.25 104 LEU A N 1
ATOM 770 C CA . LEU A 1 104 ? 49.042 9.727 -66.980 1.00 95.25 104 LEU A CA 1
ATOM 771 C C . LEU A 1 104 ? 49.223 8.344 -66.353 1.00 95.25 104 LEU A C 1
ATOM 773 O O . LEU A 1 104 ? 48.359 7.908 -65.601 1.00 95.25 104 LEU A O 1
ATOM 777 N N . GLY A 1 105 ? 50.362 7.682 -66.583 1.00 95.81 105 GLY A N 1
ATOM 778 C CA . GLY A 1 105 ? 50.698 6.425 -65.915 1.00 95.81 105 GLY A CA 1
ATOM 779 C C . GLY A 1 105 ? 50.729 6.554 -64.387 1.00 95.81 105 GLY A C 1
ATOM 780 O O . GLY A 1 105 ? 50.162 5.714 -63.692 1.00 95.81 105 GLY A O 1
ATOM 781 N N . LYS A 1 106 ? 51.317 7.635 -63.851 1.00 97.31 106 LYS A N 1
ATOM 782 C CA . LYS A 1 106 ? 51.315 7.919 -62.403 1.00 97.31 106 LYS A CA 1
ATOM 783 C C . LYS A 1 106 ? 49.902 8.156 -61.867 1.00 97.31 106 LYS A C 1
ATOM 785 O O . LYS A 1 106 ? 49.558 7.603 -60.826 1.00 97.31 106 LYS A O 1
ATOM 790 N N . VAL A 1 107 ? 49.087 8.942 -62.574 1.00 96.19 107 VAL A N 1
ATOM 791 C CA . VAL A 1 107 ? 47.694 9.221 -62.178 1.00 96.19 107 VAL A CA 1
ATOM 792 C C . VAL A 1 107 ? 46.852 7.946 -62.197 1.00 96.19 107 VAL A C 1
ATOM 794 O O . VAL A 1 107 ? 46.122 7.690 -61.246 1.00 96.19 107 VAL A O 1
ATOM 797 N N . ILE A 1 108 ? 46.991 7.110 -63.231 1.00 94.62 108 ILE A N 1
ATOM 798 C CA . ILE A 1 108 ? 46.291 5.823 -63.329 1.00 94.62 108 ILE A CA 1
ATOM 799 C C . ILE A 1 108 ? 46.689 4.909 -62.167 1.00 94.62 108 ILE A C 1
ATOM 801 O O . ILE A 1 108 ? 45.811 4.381 -61.492 1.00 94.62 108 ILE A O 1
ATOM 805 N N . ASN A 1 109 ? 47.985 4.766 -61.878 1.00 94.62 109 ASN A N 1
ATOM 806 C CA . ASN A 1 109 ? 48.448 3.929 -60.768 1.00 94.62 109 ASN A CA 1
ATOM 807 C C . ASN A 1 109 ? 47.942 4.435 -59.409 1.00 94.62 109 ASN A C 1
ATOM 809 O O . ASN A 1 109 ? 47.535 3.631 -58.567 1.00 94.62 109 ASN A O 1
ATOM 813 N N . LYS A 1 110 ? 47.917 5.759 -59.207 1.00 96.62 110 LYS A N 1
ATOM 814 C CA . LYS A 1 110 ? 47.336 6.371 -58.007 1.00 96.62 110 LYS A CA 1
ATOM 815 C C . LYS A 1 110 ? 45.845 6.049 -57.892 1.00 96.62 110 LYS A C 1
ATOM 817 O O . LYS A 1 110 ? 45.428 5.511 -56.877 1.00 96.62 110 LYS A O 1
ATOM 822 N N . ASN A 1 111 ? 45.072 6.275 -58.953 1.00 94.12 111 ASN A N 1
ATOM 823 C CA . ASN A 1 111 ? 43.637 5.988 -58.960 1.00 94.12 111 ASN A CA 1
ATOM 824 C C . ASN A 1 111 ? 43.336 4.498 -58.729 1.00 94.12 111 ASN A C 1
ATOM 826 O O . ASN A 1 111 ? 42.377 4.183 -58.035 1.00 94.12 111 ASN A O 1
ATOM 830 N N . ILE A 1 112 ? 44.151 3.581 -59.265 1.00 93.25 112 ILE A N 1
ATOM 831 C CA . ILE A 1 112 ? 44.023 2.138 -58.998 1.00 93.25 112 ILE A CA 1
ATOM 832 C C . ILE A 1 112 ? 44.272 1.839 -57.514 1.00 93.25 112 ILE A C 1
ATOM 834 O O . ILE A 1 112 ? 43.541 1.050 -56.916 1.00 93.25 112 ILE A O 1
ATOM 838 N N . THR A 1 113 ? 45.275 2.482 -56.912 1.00 94.44 113 THR A N 1
ATOM 839 C CA . THR A 1 113 ? 45.593 2.324 -55.484 1.00 94.44 113 THR A CA 1
ATOM 840 C C . THR A 1 113 ? 44.447 2.838 -54.614 1.00 94.44 113 THR A C 1
ATOM 842 O O . THR A 1 113 ? 43.977 2.120 -53.732 1.00 94.44 113 THR A O 1
ATOM 845 N N . ASP A 1 114 ? 43.936 4.032 -54.918 1.00 93.88 114 ASP A N 1
ATOM 846 C CA . ASP A 1 114 ? 42.814 4.649 -54.208 1.00 93.88 114 ASP A CA 1
ATOM 847 C C . ASP A 1 114 ? 41.538 3.799 -54.354 1.00 93.88 114 ASP A C 1
ATOM 849 O O . ASP A 1 114 ? 40.858 3.511 -53.368 1.00 93.88 114 ASP A O 1
ATOM 853 N N . GLN A 1 115 ? 41.245 3.311 -55.565 1.00 91.94 115 GLN A N 1
ATOM 854 C CA . GLN A 1 115 ? 40.112 2.420 -55.825 1.00 91.94 115 GLN A CA 1
ATOM 855 C C . GLN A 1 115 ? 40.232 1.107 -55.044 1.00 91.94 115 GLN A C 1
ATOM 857 O O . GLN A 1 115 ? 39.248 0.653 -54.462 1.00 91.94 115 GLN A O 1
ATOM 862 N N . SER A 1 116 ? 41.424 0.505 -54.994 1.00 92.50 116 SER A N 1
ATOM 863 C CA . SER A 1 116 ? 41.661 -0.696 -54.190 1.00 92.50 116 SER A CA 1
ATOM 864 C C . SER A 1 116 ? 41.439 -0.426 -52.701 1.00 92.50 116 SER A C 1
ATOM 866 O O . SER A 1 116 ? 40.833 -1.253 -52.024 1.00 92.50 116 SER A O 1
ATOM 868 N N . GLY A 1 117 ? 41.879 0.732 -52.196 1.00 95.06 117 GLY A N 1
ATOM 869 C CA . GLY A 1 117 ? 41.637 1.151 -50.815 1.00 95.06 117 GLY A CA 1
ATOM 870 C C . GLY A 1 117 ? 40.146 1.288 -50.496 1.00 95.06 117 GLY A C 1
ATOM 871 O O . GLY A 1 117 ? 39.683 0.767 -49.482 1.00 95.06 117 GLY A O 1
ATOM 872 N N . LEU A 1 118 ? 39.376 1.913 -51.393 1.00 93.31 118 LEU A N 1
ATOM 873 C CA . LEU A 1 118 ? 37.923 2.056 -51.250 1.00 93.31 118 LEU A CA 1
ATOM 874 C C . LEU A 1 118 ? 37.188 0.709 -51.287 1.00 93.31 118 LEU A C 1
ATOM 876 O O . LEU A 1 118 ? 36.253 0.507 -50.515 1.00 93.31 118 LEU A O 1
ATOM 880 N N . ILE A 1 119 ? 37.610 -0.228 -52.144 1.00 91.19 119 ILE A N 1
ATOM 881 C CA . ILE A 1 119 ? 37.024 -1.577 -52.202 1.00 91.19 119 ILE A CA 1
ATOM 882 C C . ILE A 1 119 ? 37.243 -2.311 -50.876 1.00 91.19 119 ILE A C 1
ATOM 884 O O . ILE A 1 119 ? 36.285 -2.835 -50.309 1.00 91.19 119 ILE A O 1
ATOM 888 N N . THR A 1 120 ? 38.471 -2.302 -50.351 1.00 92.94 120 THR A N 1
ATOM 889 C CA . THR A 1 120 ? 38.786 -2.924 -49.057 1.00 92.94 120 THR A CA 1
ATOM 890 C C . THR A 1 120 ? 38.008 -2.265 -47.916 1.00 92.94 120 THR A C 1
ATOM 892 O O . THR A 1 120 ? 37.463 -2.961 -47.060 1.00 92.94 120 THR A O 1
ATOM 895 N N . GLY A 1 121 ? 37.895 -0.931 -47.922 1.00 93.31 121 GLY A N 1
ATOM 896 C CA . GLY A 1 121 ? 37.106 -0.187 -46.937 1.00 93.31 121 GLY A CA 1
ATOM 897 C C . GLY A 1 121 ? 35.622 -0.562 -46.954 1.00 93.31 121 GLY A C 1
ATOM 898 O O . GLY A 1 121 ? 35.043 -0.833 -45.903 1.00 93.31 121 GLY A O 1
ATOM 899 N N . ASN A 1 122 ? 35.016 -0.662 -48.141 1.00 92.12 122 ASN A N 1
ATOM 900 C CA . ASN A 1 122 ? 33.619 -1.079 -48.284 1.00 92.12 122 ASN A CA 1
ATOM 901 C C . ASN A 1 122 ? 33.395 -2.521 -47.810 1.00 92.12 122 ASN A C 1
ATOM 903 O O . ASN A 1 122 ? 32.418 -2.782 -47.115 1.00 92.12 122 ASN A O 1
ATOM 907 N N . GLN A 1 123 ? 34.314 -3.444 -48.110 1.00 92.31 123 GLN A N 1
ATOM 908 C CA . GLN A 1 123 ? 34.227 -4.826 -47.623 1.00 92.31 123 GLN A CA 1
ATOM 909 C C . GLN A 1 123 ? 34.307 -4.908 -46.092 1.00 92.31 123 GLN A C 1
ATOM 911 O O . GLN A 1 123 ? 33.551 -5.660 -45.479 1.00 92.31 123 GLN A O 1
ATOM 916 N N . ALA A 1 124 ? 35.179 -4.113 -45.462 1.00 93.44 124 ALA A N 1
ATOM 917 C CA . ALA A 1 124 ? 35.267 -4.043 -44.004 1.00 93.44 124 ALA A CA 1
ATOM 918 C C . ALA A 1 124 ? 33.971 -3.497 -43.376 1.00 93.44 124 ALA A C 1
ATOM 920 O O . ALA A 1 124 ? 33.485 -4.048 -42.389 1.00 93.44 124 ALA A O 1
ATOM 921 N N . LEU A 1 125 ? 33.375 -2.457 -43.971 1.00 93.25 125 LEU A N 1
ATOM 922 C CA . LEU A 1 125 ? 32.082 -1.916 -43.539 1.00 93.25 125 LEU A CA 1
ATOM 923 C C . LEU A 1 125 ? 30.943 -2.926 -43.710 1.00 93.25 125 LEU A C 1
ATOM 925 O O . LEU A 1 125 ? 30.128 -3.075 -42.805 1.00 93.25 125 LEU A O 1
ATOM 929 N N . GLU A 1 126 ? 30.898 -3.664 -44.820 1.00 92.31 126 GLU A N 1
ATOM 930 C CA . GLU A 1 126 ? 29.903 -4.724 -45.023 1.00 92.31 126 GLU A CA 1
ATOM 931 C C . GLU A 1 126 ? 30.011 -5.837 -43.972 1.00 92.31 126 GLU A C 1
ATOM 933 O O . GLU A 1 126 ? 28.986 -6.356 -43.523 1.00 92.31 126 GLU A O 1
ATOM 938 N N . LEU A 1 127 ? 31.231 -6.209 -43.570 1.00 92.44 127 LEU A N 1
ATOM 939 C CA . LEU A 1 127 ? 31.451 -7.183 -42.498 1.00 92.44 127 LEU A CA 1
ATOM 940 C C . LEU A 1 127 ? 30.994 -6.639 -41.142 1.00 92.44 127 LEU A C 1
ATOM 942 O O . LEU A 1 127 ? 30.256 -7.334 -40.450 1.00 92.44 127 LEU A O 1
ATOM 946 N N . MET A 1 128 ? 31.334 -5.389 -40.809 1.00 91.69 128 MET A N 1
ATOM 947 C CA . MET A 1 128 ? 30.858 -4.740 -39.581 1.00 91.69 128 MET A CA 1
ATOM 948 C C . MET A 1 128 ? 29.328 -4.659 -39.530 1.00 91.69 128 MET A C 1
ATOM 950 O O . MET A 1 128 ? 28.729 -4.958 -38.503 1.00 91.69 128 MET A O 1
ATOM 954 N N . VAL A 1 129 ? 28.670 -4.313 -40.641 1.00 92.94 129 VAL A N 1
ATOM 955 C CA . VAL A 1 129 ? 27.200 -4.299 -40.714 1.00 92.94 129 VAL A CA 1
ATOM 956 C C . VAL A 1 129 ? 26.632 -5.699 -40.478 1.00 92.94 129 VAL A C 1
ATOM 958 O O . VAL A 1 129 ? 25.681 -5.848 -39.716 1.00 92.94 129 VAL A O 1
ATOM 961 N N . LYS A 1 130 ? 27.221 -6.737 -41.086 1.00 94.00 130 LYS A N 1
ATOM 962 C CA . LYS A 1 130 ? 26.794 -8.130 -40.868 1.00 94.00 130 LYS A CA 1
ATOM 963 C C . LYS A 1 130 ? 26.987 -8.586 -39.422 1.00 94.00 130 LYS A C 1
ATOM 965 O O . LYS A 1 130 ? 26.153 -9.340 -38.929 1.00 94.00 130 LYS A O 1
ATOM 970 N N . GLU A 1 131 ? 28.054 -8.143 -38.764 1.00 93.75 131 GLU A N 1
ATOM 971 C CA . GLU A 1 131 ? 28.359 -8.477 -37.370 1.00 93.75 131 GLU A CA 1
ATOM 972 C C . GLU A 1 131 ? 27.440 -7.747 -36.380 1.00 93.75 131 GLU A C 1
ATOM 974 O O . GLU A 1 131 ? 26.962 -8.358 -35.427 1.00 93.75 131 GLU A O 1
ATOM 979 N N . LEU A 1 132 ? 27.112 -6.478 -36.639 1.00 94.25 132 LEU A N 1
ATOM 980 C CA . LEU A 1 132 ? 26.258 -5.661 -35.767 1.00 94.25 132 LEU A CA 1
ATOM 981 C C . LEU A 1 132 ? 24.754 -5.906 -35.966 1.00 94.25 132 LEU A C 1
ATOM 983 O O . LEU A 1 132 ? 23.960 -5.656 -35.059 1.00 94.25 132 LEU A O 1
ATOM 987 N N . GLN A 1 133 ? 24.335 -6.415 -37.127 1.00 94.25 133 GLN A N 1
ATOM 988 C CA . GLN A 1 133 ? 22.931 -6.729 -37.408 1.00 94.25 133 GLN A CA 1
ATOM 989 C C . GLN A 1 133 ? 22.271 -7.657 -36.362 1.00 94.25 133 GLN A C 1
ATOM 991 O O . GLN A 1 133 ? 21.191 -7.308 -35.875 1.00 94.25 133 GLN A O 1
ATOM 996 N N . PRO A 1 134 ? 22.861 -8.806 -35.964 1.00 94.44 134 PRO A N 1
ATOM 997 C CA . PRO A 1 134 ? 22.263 -9.665 -34.942 1.00 94.44 134 PRO A CA 1
ATOM 998 C C . PRO A 1 134 ? 22.189 -8.995 -33.564 1.00 94.44 134 PRO A C 1
ATOM 1000 O O . PRO A 1 134 ? 21.236 -9.244 -32.823 1.00 94.44 134 PRO A O 1
ATOM 1003 N N . GLU A 1 135 ? 23.148 -8.130 -33.219 1.00 95.25 135 GLU A N 1
ATOM 1004 C CA . GLU A 1 135 ? 23.106 -7.362 -31.972 1.00 95.25 135 GLU A CA 1
ATOM 1005 C C . GLU A 1 135 ? 21.931 -6.377 -31.988 1.00 95.25 135 GLU A C 1
ATOM 1007 O O . GLU A 1 135 ? 21.121 -6.380 -31.057 1.00 95.25 135 GLU A O 1
ATOM 1012 N N . ALA A 1 136 ? 21.758 -5.623 -33.077 1.00 93.31 136 ALA A N 1
ATOM 1013 C CA . ALA A 1 136 ? 20.623 -4.721 -33.262 1.00 93.31 136 ALA A CA 1
ATOM 1014 C C . ALA A 1 136 ? 19.274 -5.460 -33.187 1.00 93.31 136 ALA A C 1
ATOM 1016 O O . ALA A 1 136 ? 18.347 -5.004 -32.508 1.00 93.31 136 ALA A O 1
ATOM 1017 N N . ASP A 1 137 ? 19.171 -6.634 -33.815 1.00 94.75 137 ASP A N 1
ATOM 1018 C CA . ASP A 1 137 ? 17.975 -7.477 -33.748 1.00 94.75 137 ASP A CA 1
ATOM 1019 C C . ASP A 1 137 ? 17.718 -7.993 -32.321 1.00 94.75 137 ASP A C 1
ATOM 1021 O O . ASP A 1 137 ? 16.567 -8.056 -31.877 1.00 94.75 137 ASP A O 1
ATOM 1025 N N . SER A 1 138 ? 18.772 -8.337 -31.574 1.00 95.69 138 SER A N 1
ATOM 1026 C CA . SER A 1 138 ? 18.661 -8.767 -30.176 1.00 95.69 138 SER A CA 1
ATOM 1027 C C . SER A 1 138 ? 18.186 -7.633 -29.261 1.00 95.69 138 SER A C 1
ATOM 1029 O O . SER A 1 138 ? 17.271 -7.831 -28.459 1.00 95.69 138 SER A O 1
ATOM 1031 N N . LEU A 1 139 ? 18.728 -6.425 -29.439 1.00 94.50 139 LEU A N 1
ATOM 1032 C CA . LEU A 1 139 ? 18.340 -5.234 -28.688 1.00 94.50 139 LEU A CA 1
ATOM 1033 C C . LEU A 1 139 ? 16.893 -4.850 -28.980 1.00 94.50 139 LEU A C 1
ATOM 1035 O O . LEU A 1 139 ? 16.153 -4.514 -28.056 1.00 94.50 139 LEU A O 1
ATOM 1039 N N . LYS A 1 140 ? 16.455 -4.969 -30.238 1.00 95.19 140 LYS A N 1
ATOM 1040 C CA . LYS A 1 140 ? 15.056 -4.752 -30.615 1.00 95.19 140 LYS A CA 1
ATOM 1041 C C . LYS A 1 140 ? 14.123 -5.738 -29.907 1.00 95.19 140 LYS A C 1
ATOM 1043 O O . LYS A 1 140 ? 13.169 -5.307 -29.272 1.00 95.19 140 LYS A O 1
ATOM 1048 N N . ARG A 1 141 ? 14.442 -7.038 -29.914 1.00 95.88 141 ARG A N 1
ATOM 1049 C CA . ARG A 1 141 ? 13.655 -8.050 -29.180 1.00 95.88 141 ARG A CA 1
ATOM 1050 C C . ARG A 1 141 ? 13.625 -7.783 -27.676 1.00 95.88 141 ARG A C 1
ATOM 1052 O O . ARG A 1 141 ? 12.592 -7.980 -27.046 1.00 95.88 141 ARG A O 1
ATOM 1059 N N . ASN A 1 142 ? 14.744 -7.356 -27.094 1.00 95.56 142 ASN A N 1
ATOM 1060 C CA . ASN A 1 142 ? 14.809 -7.023 -25.672 1.00 95.56 142 ASN A CA 1
ATOM 1061 C C . ASN A 1 142 ? 13.961 -5.791 -25.345 1.00 95.56 142 ASN A C 1
ATOM 1063 O O . ASN A 1 142 ? 13.240 -5.803 -24.351 1.00 95.56 142 ASN A O 1
ATOM 1067 N N . ARG A 1 143 ? 13.995 -4.759 -26.196 1.00 96.00 143 ARG A N 1
ATOM 1068 C CA . ARG A 1 143 ? 13.119 -3.589 -26.081 1.00 96.00 143 ARG A CA 1
ATOM 1069 C C . ARG A 1 143 ? 11.647 -3.992 -26.134 1.00 96.00 143 ARG A C 1
ATOM 1071 O O . ARG A 1 143 ? 10.891 -3.550 -25.278 1.00 96.00 143 ARG A O 1
ATOM 1078 N N . ASP A 1 144 ? 11.259 -4.824 -27.097 1.00 94.62 144 ASP A N 1
ATOM 1079 C CA . ASP A 1 144 ? 9.868 -5.257 -27.259 1.00 94.62 144 ASP A CA 1
ATOM 1080 C C . ASP A 1 144 ? 9.393 -6.053 -26.027 1.00 94.62 144 ASP A C 1
ATOM 1082 O O . ASP A 1 144 ? 8.338 -5.759 -25.472 1.00 94.62 144 ASP A O 1
ATOM 1086 N N . LYS A 1 145 ? 10.225 -6.963 -25.499 1.00 95.44 145 LYS A N 1
ATOM 1087 C CA . LYS A 1 145 ? 9.941 -7.686 -24.243 1.00 95.44 145 LYS A CA 1
ATOM 1088 C C . LYS A 1 145 ? 9.815 -6.766 -23.028 1.00 95.44 145 LYS A C 1
ATOM 1090 O O . LYS A 1 145 ? 8.955 -6.976 -22.177 1.00 95.44 145 LYS A O 1
ATOM 1095 N N . LEU A 1 146 ? 10.690 -5.766 -22.911 1.00 95.25 146 LEU A N 1
ATOM 1096 C CA . LEU A 1 146 ? 10.606 -4.783 -21.829 1.00 95.25 146 LEU A CA 1
ATOM 1097 C C . LEU A 1 146 ? 9.333 -3.945 -21.948 1.00 95.25 146 LEU A C 1
ATOM 1099 O O . LEU A 1 146 ? 8.706 -3.659 -20.933 1.00 95.25 146 LEU A O 1
ATOM 1103 N N . GLN A 1 147 ? 8.935 -3.587 -23.169 1.00 93.25 147 GLN A N 1
ATOM 1104 C CA . GLN A 1 147 ? 7.701 -2.853 -23.420 1.00 93.25 147 GLN A CA 1
ATOM 1105 C C . GLN A 1 147 ? 6.469 -3.669 -23.001 1.00 93.25 147 GLN A C 1
ATOM 1107 O O . GLN A 1 147 ? 5.624 -3.143 -22.283 1.00 93.25 147 GLN A O 1
ATOM 1112 N N . GLU A 1 148 ? 6.412 -4.958 -23.349 1.00 94.44 148 GLU A N 1
ATOM 1113 C CA . GLU A 1 148 ? 5.362 -5.874 -22.876 1.00 94.44 148 GLU A CA 1
ATOM 1114 C C . GLU A 1 148 ? 5.312 -5.941 -21.338 1.00 94.44 148 GLU A C 1
ATOM 1116 O O . GLU A 1 148 ? 4.236 -5.859 -20.747 1.00 94.44 148 GLU A O 1
ATOM 1121 N N . GLY A 1 149 ? 6.472 -6.022 -20.674 1.00 94.19 149 GLY A N 1
ATOM 1122 C CA . GLY A 1 149 ? 6.553 -6.011 -19.209 1.00 94.19 149 GLY A CA 1
ATOM 1123 C C . GLY A 1 149 ? 6.077 -4.696 -18.577 1.00 94.19 149 GLY A C 1
ATOM 1124 O O . GLY A 1 149 ? 5.394 -4.711 -17.554 1.00 94.19 149 GLY A O 1
ATOM 1125 N N . VAL A 1 150 ? 6.399 -3.556 -19.195 1.00 91.62 150 VAL A N 1
ATOM 1126 C CA . VAL A 1 150 ? 5.917 -2.234 -18.761 1.00 91.62 150 VAL A CA 1
ATOM 1127 C C . VAL A 1 150 ? 4.399 -2.136 -18.887 1.00 91.62 150 VAL A C 1
ATOM 1129 O O . VAL A 1 150 ? 3.753 -1.588 -17.994 1.00 91.62 150 VAL A O 1
ATOM 1132 N N . ASP A 1 151 ? 3.819 -2.649 -19.969 1.00 91.25 151 ASP A N 1
ATOM 1133 C CA . ASP A 1 151 ? 2.376 -2.571 -20.185 1.00 91.25 151 ASP A CA 1
ATOM 1134 C C . ASP A 1 151 ? 1.602 -3.522 -19.255 1.00 91.25 151 ASP A C 1
ATOM 1136 O O . ASP A 1 151 ? 0.587 -3.105 -18.697 1.00 91.25 151 ASP A O 1
ATOM 1140 N N . ALA A 1 152 ? 2.137 -4.713 -18.957 1.00 92.50 152 ALA A N 1
ATOM 1141 C CA . ALA A 1 152 ? 1.590 -5.598 -17.921 1.00 92.50 152 ALA A CA 1
ATOM 1142 C C . ALA A 1 152 ? 1.607 -4.945 -16.522 1.00 92.50 152 ALA A C 1
ATOM 1144 O O . ALA A 1 152 ? 0.608 -4.966 -15.807 1.00 92.50 152 ALA A O 1
ATOM 1145 N N . LEU A 1 153 ? 2.710 -4.282 -16.146 1.00 91.19 153 LEU A N 1
ATOM 1146 C CA . LEU A 1 153 ? 2.803 -3.569 -14.865 1.00 91.19 153 LEU A CA 1
ATOM 1147 C C . LEU A 1 153 ? 1.799 -2.414 -14.750 1.00 91.19 153 LEU A C 1
ATOM 1149 O O . LEU A 1 153 ? 1.287 -2.153 -13.662 1.00 91.19 153 LEU A O 1
ATOM 1153 N N . LYS A 1 154 ? 1.501 -1.705 -15.847 1.00 89.00 154 LYS A N 1
ATOM 1154 C CA . LYS A 1 154 ? 0.470 -0.653 -15.838 1.00 89.00 154 LYS A CA 1
ATOM 1155 C C . LYS A 1 154 ? -0.922 -1.221 -15.569 1.00 89.00 154 LYS A C 1
ATOM 1157 O O . LYS A 1 154 ? -1.694 -0.576 -14.862 1.00 89.00 154 LYS A O 1
ATOM 1162 N N . GLU A 1 155 ? -1.235 -2.394 -16.118 1.00 88.69 155 GLU A N 1
ATOM 1163 C CA . GLU A 1 155 ? -2.504 -3.085 -15.868 1.00 88.69 155 GLU A CA 1
ATOM 1164 C C . GLU A 1 155 ? -2.629 -3.482 -14.389 1.00 88.69 155 GLU A C 1
ATOM 1166 O O . GLU A 1 155 ? -3.620 -3.132 -13.743 1.00 88.69 155 GLU A O 1
ATOM 1171 N N . ASP A 1 156 ? -1.582 -4.086 -13.816 1.00 85.69 156 ASP A N 1
ATOM 1172 C CA . ASP A 1 156 ? -1.537 -4.455 -12.394 1.00 85.69 156 ASP A CA 1
ATOM 1173 C C . ASP A 1 156 ? -1.700 -3.238 -11.468 1.00 85.69 156 ASP A C 1
ATOM 1175 O O . ASP A 1 156 ? -2.469 -3.275 -10.501 1.00 85.69 156 ASP A O 1
ATOM 1179 N N . VAL A 1 157 ? -1.019 -2.125 -11.769 1.00 86.69 157 VAL A N 1
ATOM 1180 C CA . VAL A 1 157 ? -1.161 -0.866 -11.015 1.00 86.69 157 VAL A CA 1
ATOM 1181 C C . VAL A 1 157 ? -2.586 -0.312 -11.124 1.00 86.69 157 VAL A C 1
ATOM 1183 O O . VAL A 1 157 ? -3.114 0.203 -10.136 1.00 86.69 157 VAL A O 1
ATOM 1186 N N . GLY A 1 158 ? -3.232 -0.452 -12.285 1.00 86.44 158 GLY A N 1
ATOM 1187 C CA . GLY A 1 158 ? -4.639 -0.099 -12.478 1.00 86.44 158 GLY A CA 1
ATOM 1188 C C . GLY A 1 158 ? -5.569 -0.890 -11.554 1.00 86.44 158 GLY A C 1
ATOM 1189 O O . GLY A 1 158 ? -6.348 -0.292 -10.810 1.00 86.44 158 GLY A O 1
ATOM 1190 N N . LEU A 1 159 ? -5.422 -2.220 -11.523 1.00 82.06 159 LEU A N 1
ATOM 1191 C CA . LEU A 1 159 ? -6.209 -3.111 -10.659 1.00 82.06 159 LEU A CA 1
ATOM 1192 C C . LEU A 1 159 ? -5.986 -2.823 -9.166 1.00 82.06 159 LEU A C 1
ATOM 1194 O O . LEU A 1 159 ? -6.935 -2.803 -8.376 1.00 82.06 159 LEU A O 1
ATOM 1198 N N . MET A 1 160 ? -4.742 -2.553 -8.758 1.00 84.38 160 MET A N 1
ATOM 1199 C CA . MET A 1 160 ? -4.451 -2.136 -7.381 1.00 84.38 160 MET A CA 1
ATOM 1200 C C . MET A 1 160 ? -5.101 -0.789 -7.042 1.00 84.38 160 MET A C 1
ATOM 1202 O O . MET A 1 160 ? -5.607 -0.619 -5.931 1.00 84.38 160 MET A O 1
ATOM 1206 N N . GLY A 1 161 ? -5.133 0.151 -7.992 1.00 84.12 161 GLY A N 1
ATOM 1207 C CA . GLY A 1 161 ? -5.817 1.436 -7.843 1.00 84.12 161 GLY A CA 1
ATOM 1208 C C . GLY A 1 161 ? -7.309 1.282 -7.535 1.00 84.12 161 GLY A C 1
ATOM 1209 O O . GLY A 1 161 ? -7.819 1.944 -6.625 1.00 84.12 161 GLY A O 1
ATOM 1210 N N . GLU A 1 162 ? -7.996 0.361 -8.216 1.00 82.88 162 GLU A N 1
ATOM 1211 C CA . GLU A 1 162 ? -9.402 0.031 -7.937 1.00 82.88 162 GLU A CA 1
ATOM 1212 C C . GLU A 1 162 ? -9.583 -0.550 -6.526 1.00 82.88 162 GLU A C 1
ATOM 1214 O O . GLU A 1 162 ? -10.442 -0.091 -5.765 1.00 82.88 162 GLU A O 1
ATOM 1219 N N . GLY A 1 163 ? -8.715 -1.486 -6.123 1.00 88.81 163 GLY A N 1
ATOM 1220 C CA . GLY A 1 163 ? -8.741 -2.079 -4.783 1.00 88.81 163 GLY A CA 1
ATOM 1221 C C . GLY A 1 163 ? -8.539 -1.056 -3.657 1.00 88.81 163 GLY A C 1
ATOM 1222 O O . GLY A 1 163 ? -9.236 -1.098 -2.637 1.00 88.81 163 GLY A O 1
ATOM 1223 N N . VAL A 1 164 ? -7.633 -0.090 -3.846 1.00 88.94 164 VAL A N 1
ATOM 1224 C CA . VAL A 1 164 ? -7.427 1.024 -2.902 1.00 88.94 164 VAL A CA 1
ATOM 1225 C C . VAL A 1 164 ? -8.664 1.925 -2.835 1.00 88.94 164 VAL A C 1
ATOM 1227 O O . VAL A 1 164 ? -9.053 2.353 -1.743 1.00 88.94 164 VAL A O 1
ATOM 1230 N N . GLY A 1 165 ? -9.325 2.174 -3.970 1.00 89.69 165 GLY A N 1
ATOM 1231 C CA . GLY A 1 165 ? -10.580 2.925 -4.027 1.00 89.69 165 GLY A CA 1
ATOM 1232 C C . GLY A 1 165 ? -11.692 2.292 -3.183 1.00 89.69 165 GLY A C 1
ATOM 1233 O O . GLY A 1 165 ? -12.344 2.978 -2.390 1.00 89.69 165 GLY A O 1
ATOM 1234 N N . ASP A 1 166 ? -11.868 0.975 -3.283 1.00 89.62 166 ASP A N 1
ATOM 1235 C CA . ASP A 1 166 ? -12.862 0.236 -2.499 1.00 89.62 166 ASP A CA 1
ATOM 1236 C C . ASP A 1 166 ? -12.543 0.211 -1.001 1.00 89.62 166 ASP A C 1
ATOM 1238 O O . ASP A 1 166 ? -13.443 0.351 -0.164 1.00 89.62 166 ASP A O 1
ATOM 1242 N N . LEU A 1 167 ? -11.265 0.069 -0.639 1.00 87.56 167 LEU A N 1
ATOM 1243 C CA . LEU A 1 167 ? -10.828 0.149 0.756 1.00 87.56 167 LEU A CA 1
ATOM 1244 C C . LEU A 1 167 ? -11.096 1.532 1.352 1.00 87.56 167 LEU A C 1
ATOM 1246 O O . LEU A 1 167 ? -11.587 1.619 2.479 1.00 87.56 167 LEU A O 1
ATOM 1250 N N . ARG A 1 168 ? -10.854 2.607 0.593 1.00 91.50 168 ARG A N 1
ATOM 1251 C CA . ARG A 1 168 ? -11.157 3.975 1.029 1.00 91.50 168 ARG A CA 1
ATOM 1252 C C . ARG A 1 168 ? -12.653 4.176 1.270 1.00 91.50 168 ARG A C 1
ATOM 1254 O O . ARG A 1 168 ? -13.024 4.670 2.330 1.00 91.50 168 ARG A O 1
ATOM 1261 N N . LYS A 1 169 ? -13.514 3.719 0.354 1.00 93.62 169 LYS A N 1
ATOM 1262 C CA . LYS A 1 169 ? -14.978 3.778 0.534 1.00 93.62 169 LYS A CA 1
ATOM 1263 C C . LYS A 1 169 ? -15.436 3.005 1.774 1.00 93.62 169 LYS A C 1
ATOM 1265 O O . LYS A 1 169 ? -16.265 3.495 2.538 1.00 93.62 169 LYS A O 1
ATOM 1270 N N . LYS A 1 170 ? -14.885 1.808 2.011 1.00 93.25 170 LYS A N 1
ATOM 1271 C CA . LYS A 1 170 ? -15.173 1.023 3.227 1.00 93.25 170 LYS A CA 1
ATOM 1272 C C . LYS A 1 170 ? -14.719 1.748 4.491 1.00 93.25 170 LYS A C 1
ATOM 1274 O O . LYS A 1 170 ? -15.449 1.735 5.481 1.00 93.25 170 LYS A O 1
ATOM 1279 N N . LEU A 1 171 ? -13.547 2.382 4.462 1.00 93.12 171 LEU A N 1
ATOM 1280 C CA . LEU A 1 171 ? -13.042 3.172 5.580 1.00 93.12 171 LEU A CA 1
ATOM 1281 C C . LEU A 1 171 ? -13.971 4.354 5.881 1.00 93.12 171 LEU A C 1
ATOM 1283 O O . LEU A 1 171 ? -14.358 4.524 7.031 1.00 93.12 171 LEU A O 1
ATOM 1287 N N . GLU A 1 172 ? -14.385 5.110 4.863 1.00 93.38 172 GLU A N 1
ATOM 1288 C CA . GLU A 1 172 ? -15.327 6.233 4.997 1.00 93.38 172 GLU A CA 1
ATOM 1289 C C . GLU A 1 172 ? -16.699 5.780 5.538 1.00 93.38 172 GLU A C 1
ATOM 1291 O O . GLU A 1 172 ? -17.273 6.416 6.423 1.00 93.38 172 GLU A O 1
ATOM 1296 N N . ALA A 1 173 ? -17.207 4.628 5.091 1.00 93.44 173 ALA A N 1
ATOM 1297 C CA . ALA A 1 173 ? -18.444 4.059 5.627 1.00 93.44 173 ALA A CA 1
ATOM 1298 C C . ALA A 1 173 ? -18.306 3.638 7.103 1.00 93.44 173 ALA A C 1
ATOM 1300 O O . ALA A 1 173 ? -19.213 3.860 7.910 1.00 93.44 173 ALA A O 1
ATOM 1301 N N . LEU A 1 174 ? -17.170 3.041 7.482 1.00 94.25 174 LEU A N 1
ATOM 1302 C CA . LEU A 1 174 ? -16.899 2.641 8.865 1.00 94.25 174 LEU A CA 1
ATOM 1303 C C . LEU A 1 174 ? -16.687 3.845 9.787 1.00 94.25 174 LEU A C 1
ATOM 1305 O O . LEU A 1 174 ? -17.149 3.812 10.929 1.00 94.25 174 LEU A O 1
ATOM 1309 N N . THR A 1 175 ? -16.030 4.910 9.324 1.00 92.75 175 THR A N 1
ATOM 1310 C CA . THR A 1 175 ? -15.860 6.137 10.115 1.00 92.75 175 THR A CA 1
ATOM 1311 C C . THR A 1 175 ? -17.195 6.842 10.334 1.00 92.75 175 THR A C 1
ATOM 1313 O O . THR A 1 175 ? -17.480 7.228 11.469 1.00 92.75 175 THR A O 1
ATOM 1316 N N . ALA A 1 176 ? -18.051 6.918 9.309 1.00 94.44 176 ALA A N 1
ATOM 1317 C CA . ALA A 1 176 ? -19.410 7.439 9.440 1.00 94.44 176 ALA A CA 1
ATOM 1318 C C . ALA A 1 176 ? -20.242 6.606 10.430 1.00 94.44 176 ALA A C 1
ATOM 1320 O O . ALA A 1 176 ? -20.828 7.155 11.362 1.00 94.44 176 ALA A O 1
ATOM 1321 N N . LYS A 1 177 ? -20.219 5.272 10.303 1.00 94.12 177 LYS A N 1
ATOM 1322 C CA . LYS A 1 177 ? -20.916 4.365 11.230 1.00 94.12 177 LYS A CA 1
ATOM 1323 C C . LYS A 1 177 ? -20.402 4.485 12.667 1.00 94.12 177 LYS A C 1
ATOM 1325 O O . LYS A 1 177 ? -21.180 4.421 13.613 1.00 94.12 177 LYS A O 1
ATOM 1330 N N . ARG A 1 178 ? -19.094 4.668 12.860 1.00 94.31 178 ARG A N 1
ATOM 1331 C CA . ARG A 1 178 ? -18.522 4.911 14.189 1.00 94.31 178 ARG A CA 1
ATOM 1332 C C . ARG A 1 178 ? -19.028 6.230 14.773 1.00 94.31 178 ARG A C 1
ATOM 1334 O O . ARG A 1 178 ? -19.345 6.268 15.957 1.00 94.31 178 ARG A O 1
ATOM 1341 N N . ALA A 1 179 ? -19.099 7.292 13.971 1.00 91.25 179 ALA A N 1
ATOM 1342 C CA . ALA A 1 179 ? -19.599 8.588 14.421 1.00 91.25 179 ALA A CA 1
ATOM 1343 C C . ALA A 1 179 ? -21.062 8.498 14.877 1.00 91.25 179 ALA A C 1
ATOM 1345 O O . ALA A 1 179 ? -21.377 8.941 15.979 1.00 91.25 179 ALA A O 1
ATOM 1346 N N . THR A 1 180 ? -21.928 7.836 14.100 1.00 95.25 180 THR A N 1
ATOM 1347 C CA . THR A 1 180 ? -23.335 7.644 14.489 1.00 95.25 180 THR A CA 1
ATOM 1348 C C . THR A 1 180 ? -23.466 6.822 15.769 1.00 95.25 180 THR A C 1
ATOM 1350 O O . THR A 1 180 ? -24.191 7.214 16.676 1.00 95.25 180 THR A O 1
ATOM 1353 N N . GLN A 1 181 ? -22.704 5.733 15.909 1.00 93.75 181 GLN A N 1
ATOM 1354 C CA . GLN A 1 181 ? -22.709 4.917 17.128 1.00 93.75 181 GLN A CA 1
ATOM 1355 C C . GLN A 1 181 ? -22.233 5.683 18.369 1.00 93.75 181 GLN A C 1
ATOM 1357 O O . GLN A 1 181 ? -22.749 5.450 19.463 1.00 93.75 181 GLN A O 1
ATOM 1362 N N . ILE A 1 182 ? -21.255 6.582 18.216 1.00 91.50 182 ILE A N 1
ATOM 1363 C CA . ILE A 1 182 ? -20.781 7.440 19.308 1.00 91.50 182 ILE A CA 1
ATOM 1364 C C . ILE A 1 182 ? -21.880 8.413 19.740 1.00 91.50 182 ILE A C 1
ATOM 1366 O O . ILE A 1 182 ? -22.108 8.544 20.942 1.00 91.50 182 ILE A O 1
ATOM 1370 N N . GLU A 1 183 ? -22.569 9.059 18.800 1.00 92.56 183 GLU A N 1
ATOM 1371 C CA . GLU A 1 183 ? -23.669 9.977 19.123 1.00 92.56 183 GLU A CA 1
ATOM 1372 C C . GLU A 1 183 ? -24.851 9.243 19.767 1.00 92.56 183 GLU A C 1
ATOM 1374 O O . GLU A 1 183 ? -25.273 9.610 20.861 1.00 92.56 183 GLU A O 1
ATOM 1379 N N . GLU A 1 184 ? -25.292 8.112 19.207 1.00 93.94 184 GLU A N 1
ATOM 1380 C CA . GLU A 1 184 ? -26.337 7.292 19.835 1.00 93.94 184 GLU A CA 1
ATOM 1381 C C . GLU A 1 184 ? -25.950 6.834 21.249 1.00 93.94 184 GLU A C 1
ATOM 1383 O O . GLU A 1 184 ? -26.787 6.744 22.151 1.00 93.94 184 GLU A O 1
ATOM 1388 N N . TYR A 1 185 ? -24.677 6.484 21.458 1.00 93.31 185 TYR A N 1
ATOM 1389 C CA . TYR A 1 185 ? -24.177 6.130 22.780 1.00 93.31 185 TYR A CA 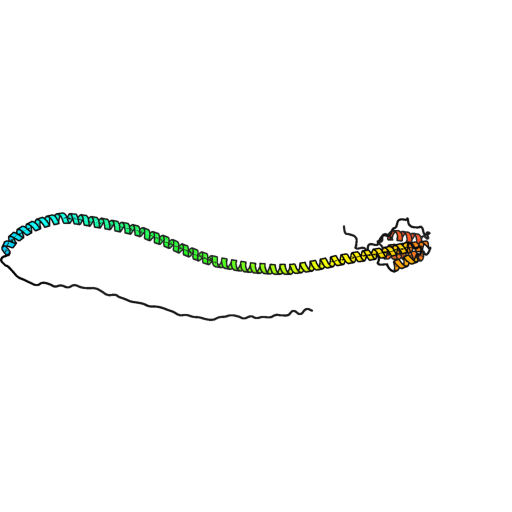1
ATOM 1390 C C . TYR A 1 185 ? -24.211 7.330 23.733 1.00 93.31 185 TYR A C 1
ATOM 1392 O O . TYR A 1 185 ? -24.632 7.163 24.876 1.00 93.31 185 TYR A O 1
ATOM 1400 N N . ARG A 1 186 ? -23.815 8.529 23.283 1.00 92.31 186 ARG A N 1
ATOM 1401 C CA . ARG A 1 186 ? -23.873 9.767 24.079 1.00 92.31 186 ARG A CA 1
ATOM 1402 C C . ARG A 1 186 ? -25.299 10.090 24.511 1.00 92.31 186 ARG A C 1
ATOM 1404 O O . ARG A 1 186 ? -25.509 10.393 25.686 1.00 92.31 186 ARG A O 1
ATOM 1411 N N . ASP A 1 187 ? -26.262 9.955 23.608 1.00 95.44 187 ASP A N 1
ATOM 1412 C CA . ASP A 1 187 ? -27.672 10.204 23.904 1.00 95.44 187 ASP A CA 1
ATOM 1413 C C . ASP A 1 187 ? -28.226 9.185 24.900 1.00 95.44 187 ASP A C 1
ATOM 1415 O O . ASP A 1 187 ? -28.763 9.565 25.946 1.00 95.44 187 ASP A O 1
ATOM 1419 N N . ARG A 1 188 ? -28.010 7.884 24.650 1.00 93.25 188 ARG A N 1
ATOM 1420 C CA . ARG A 1 188 ? -28.395 6.821 25.595 1.00 93.25 188 ARG A CA 1
ATOM 1421 C C . ARG A 1 188 ? -27.752 7.026 26.962 1.00 93.25 188 ARG A C 1
ATOM 1423 O O . ARG A 1 188 ? -28.421 6.868 27.978 1.00 93.25 188 ARG A O 1
ATOM 1430 N N . TYR A 1 189 ? -26.475 7.399 26.998 1.00 94.44 189 TYR A N 1
ATOM 1431 C CA . TYR A 1 189 ? -25.756 7.672 28.237 1.00 94.44 189 TYR A CA 1
ATOM 1432 C C . TYR A 1 189 ? -26.353 8.866 28.989 1.00 94.44 189 TYR A C 1
ATOM 1434 O O . TYR A 1 189 ? -26.543 8.772 30.199 1.00 94.44 189 TYR A O 1
ATOM 1442 N N . ARG A 1 190 ? -26.692 9.965 28.299 1.00 95.38 190 ARG A N 1
ATOM 1443 C CA . ARG A 1 190 ? -27.320 11.149 28.909 1.00 95.38 190 ARG A CA 1
ATOM 1444 C C . ARG A 1 190 ? -28.669 10.804 29.540 1.00 95.38 190 ARG A C 1
ATOM 1446 O O . ARG A 1 190 ? -28.897 11.155 30.694 1.00 95.38 190 ARG A O 1
ATOM 1453 N N . VAL A 1 191 ? -29.526 10.082 28.816 1.00 96.69 191 VAL A N 1
ATOM 1454 C CA . VAL A 1 191 ? -30.835 9.637 29.325 1.00 96.69 191 VAL A CA 1
ATOM 1455 C C . VAL A 1 191 ? -30.659 8.695 30.517 1.00 96.69 191 VAL A C 1
ATOM 1457 O O . VAL A 1 191 ? -31.276 8.892 31.561 1.00 96.69 191 VAL A O 1
ATOM 1460 N N . MET A 1 192 ? -29.770 7.705 30.399 1.00 95.88 192 MET A N 1
ATOM 1461 C CA . MET A 1 192 ? -29.495 6.742 31.467 1.00 95.88 192 MET A CA 1
ATOM 1462 C C . MET A 1 192 ? -28.957 7.423 32.729 1.00 95.88 192 MET A C 1
ATOM 1464 O O . MET A 1 192 ? -29.357 7.067 33.835 1.00 95.88 192 MET A O 1
ATOM 1468 N N . LYS A 1 193 ? -28.082 8.422 32.561 1.00 95.44 193 LYS A N 1
ATOM 1469 C CA . LYS A 1 193 ? -27.537 9.224 33.656 1.00 95.44 193 LYS A CA 1
ATOM 1470 C C . LYS A 1 193 ? -28.641 9.980 34.391 1.00 95.44 193 LYS A C 1
ATOM 1472 O O . LYS A 1 193 ? -28.683 9.907 35.611 1.00 95.44 193 LYS A O 1
ATOM 1477 N N . ALA A 1 194 ? -29.554 10.628 33.668 1.00 96.69 194 ALA A N 1
ATOM 1478 C CA . ALA A 1 194 ? -30.672 11.340 34.284 1.00 96.69 194 ALA A CA 1
ATOM 1479 C C . ALA A 1 194 ? -31.572 10.394 35.100 1.00 96.69 194 ALA A C 1
ATOM 1481 O O . ALA A 1 194 ? -31.895 10.685 36.248 1.00 96.69 194 ALA A O 1
ATOM 1482 N N . VAL A 1 195 ? -31.906 9.217 34.553 1.00 97.19 195 VAL A N 1
ATOM 1483 C CA . VAL A 1 195 ? -32.698 8.197 35.269 1.00 97.19 195 VAL A CA 1
ATOM 1484 C C . VAL A 1 195 ? -31.955 7.670 36.499 1.00 97.19 195 VAL A C 1
ATOM 1486 O O . VAL A 1 195 ? -32.561 7.438 37.545 1.00 97.19 195 VAL A O 1
ATOM 1489 N N . TYR A 1 196 ? -30.644 7.453 36.382 1.00 97.31 196 TYR A N 1
ATOM 1490 C CA . TYR A 1 196 ? -29.798 7.050 37.500 1.00 97.31 196 TYR A CA 1
ATOM 1491 C C . TYR A 1 196 ? -29.811 8.108 38.612 1.00 97.31 196 TYR A C 1
ATOM 1493 O O . TYR A 1 196 ? -30.075 7.764 39.761 1.00 97.31 196 TYR A O 1
ATOM 1501 N N . GLU A 1 197 ? -29.580 9.379 38.275 1.00 95.88 197 GLU A N 1
ATOM 1502 C CA . GLU A 1 197 ? -29.549 10.497 39.226 1.00 95.88 197 GLU A CA 1
ATOM 1503 C C . GLU A 1 197 ? -30.909 10.695 39.909 1.00 95.88 197 GLU A C 1
ATOM 1505 O O . GLU A 1 197 ? -30.965 10.833 41.131 1.00 95.88 197 GLU A O 1
ATOM 1510 N N . GLU A 1 198 ? -32.012 10.599 39.161 1.00 97.31 198 GLU A N 1
ATOM 1511 C CA . GLU A 1 198 ? -33.368 10.659 39.715 1.00 97.31 198 GLU A CA 1
ATOM 1512 C C . GLU A 1 198 ? -33.603 9.545 40.750 1.00 97.31 198 GLU A C 1
ATOM 1514 O O . GLU A 1 198 ? -34.081 9.791 41.859 1.00 97.31 198 GLU A O 1
ATOM 1519 N N . LYS A 1 199 ? -33.238 8.301 40.419 1.00 97.00 199 LYS A N 1
ATOM 1520 C CA . LYS A 1 199 ? -33.396 7.154 41.330 1.00 97.00 199 LYS A CA 1
ATOM 1521 C C . LYS A 1 199 ? -32.424 7.197 42.507 1.00 97.00 199 LYS A C 1
ATOM 1523 O O . LYS A 1 199 ? -32.744 6.684 43.582 1.00 97.00 199 LYS A O 1
ATOM 1528 N N . LEU A 1 200 ? -31.254 7.801 42.324 1.00 95.69 200 LEU A N 1
ATOM 1529 C CA . LEU A 1 200 ? -30.287 8.017 43.390 1.00 95.69 200 LEU A CA 1
ATOM 1530 C C . LEU A 1 200 ? -30.797 9.054 44.399 1.00 95.69 200 LEU A C 1
ATOM 1532 O O . LEU A 1 200 ? -30.636 8.832 45.597 1.00 95.69 200 LEU A O 1
ATOM 1536 N N . ALA A 1 201 ? -31.473 10.112 43.948 1.00 96.31 201 ALA A N 1
ATOM 1537 C CA . ALA A 1 201 ? -32.040 11.139 44.824 1.00 96.31 201 ALA A CA 1
ATOM 1538 C C . ALA A 1 201 ? -33.196 10.625 45.705 1.00 96.31 201 ALA A C 1
ATOM 1540 O O . ALA A 1 201 ? -33.405 11.115 46.813 1.00 96.31 201 ALA A O 1
ATOM 1541 N N . ARG A 1 202 ? -33.939 9.615 45.239 1.00 96.94 202 ARG A N 1
ATOM 1542 C CA . ARG A 1 202 ? -35.056 9.014 45.986 1.00 96.94 202 ARG A CA 1
ATOM 1543 C C . ARG A 1 202 ? -34.573 8.216 47.208 1.00 96.94 202 ARG A C 1
ATOM 1545 O O . ARG A 1 202 ? -33.657 7.411 47.060 1.00 96.94 202 ARG A O 1
ATOM 1552 N N . PRO A 1 203 ? -35.165 8.355 48.405 1.00 95.88 203 PRO A N 1
ATOM 1553 C CA . PRO A 1 203 ? -34.680 7.674 49.612 1.00 95.88 203 PRO A CA 1
ATOM 1554 C C . PRO A 1 203 ? -34.927 6.153 49.621 1.00 95.88 203 PRO A C 1
ATOM 1556 O O . PRO A 1 203 ? -34.336 5.436 50.432 1.00 95.88 203 PRO A O 1
ATOM 1559 N N . GLU A 1 204 ? -35.795 5.630 48.754 1.00 97.94 204 GLU A N 1
ATOM 1560 C CA . GLU A 1 204 ? -36.165 4.218 48.736 1.00 97.94 204 GLU A CA 1
ATOM 1561 C C . GLU A 1 204 ? -35.057 3.343 48.113 1.00 97.94 204 GLU A C 1
ATOM 1563 O O . GLU A 1 204 ? -34.667 3.559 46.960 1.00 97.94 204 GLU A O 1
ATOM 1568 N N . PRO A 1 205 ? -34.582 2.287 48.808 1.00 96.00 205 PRO A N 1
ATOM 1569 C CA . PRO A 1 205 ? -33.551 1.393 48.268 1.00 96.00 205 PRO A CA 1
ATOM 1570 C C . PRO A 1 205 ? -34.021 0.636 47.016 1.00 96.00 205 PRO A C 1
ATOM 1572 O O . PRO A 1 205 ? -33.224 0.304 46.138 1.00 96.00 205 PRO A O 1
ATOM 1575 N N . GLU A 1 206 ? -35.327 0.390 46.911 1.00 97.44 206 GLU A N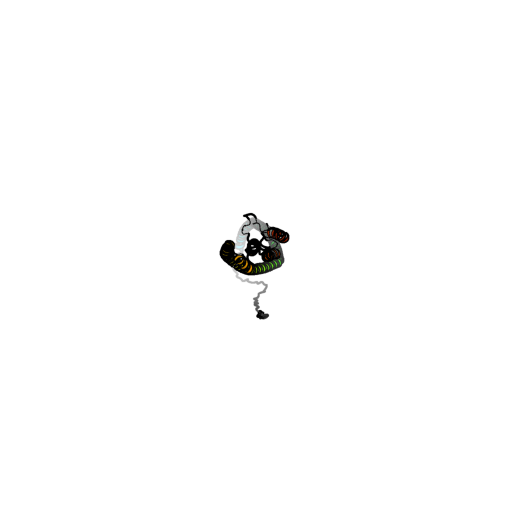 1
ATOM 1576 C CA . GLU A 1 206 ? -35.945 -0.398 45.844 1.00 97.44 206 GLU A CA 1
ATOM 1577 C C . GLU A 1 206 ? -35.768 0.224 44.455 1.00 97.44 206 GLU A C 1
ATOM 1579 O O . GLU A 1 206 ? -35.537 -0.493 43.479 1.00 97.44 206 GLU A O 1
ATOM 1584 N N . MET A 1 207 ? -35.777 1.557 44.364 1.00 97.56 207 MET A N 1
ATOM 1585 C CA . MET A 1 207 ? -35.600 2.269 43.096 1.00 97.56 207 MET A CA 1
ATOM 1586 C C . MET A 1 207 ? -34.208 2.018 42.510 1.00 97.56 207 MET A C 1
ATOM 1588 O O . MET A 1 207 ? -34.068 1.694 41.325 1.00 97.56 207 MET A O 1
ATOM 1592 N N . MET A 1 208 ? -33.177 2.106 43.355 1.00 97.25 208 MET A N 1
ATOM 1593 C CA . MET A 1 208 ? -31.796 1.862 42.945 1.00 97.25 208 MET A CA 1
ATOM 1594 C C . MET A 1 208 ? -31.554 0.376 42.664 1.00 97.25 208 MET A C 1
ATOM 1596 O O . MET A 1 208 ? -30.912 0.024 41.674 1.00 97.25 208 MET A O 1
ATOM 1600 N N . ARG A 1 209 ? -32.162 -0.504 43.470 1.00 97.62 209 ARG A N 1
ATOM 1601 C CA . ARG A 1 209 ? -32.134 -1.960 43.288 1.00 97.62 209 ARG A CA 1
ATOM 1602 C C . ARG A 1 209 ? -32.694 -2.392 41.933 1.00 97.62 209 ARG A C 1
ATOM 1604 O O . ARG A 1 209 ? -32.084 -3.206 41.229 1.00 97.62 209 ARG A O 1
ATOM 1611 N N . GLN A 1 210 ? -33.843 -1.836 41.551 1.00 97.81 210 GLN A N 1
ATOM 1612 C CA . GLN A 1 210 ? -34.474 -2.099 40.261 1.00 97.81 210 GLN A CA 1
ATOM 1613 C C . GLN A 1 210 ? -33.606 -1.575 39.113 1.00 97.81 210 GLN A C 1
ATOM 1615 O O . GLN A 1 210 ? -33.427 -2.268 38.111 1.00 97.81 210 GLN A O 1
ATOM 1620 N N . PHE A 1 211 ? -33.028 -0.377 39.263 1.00 97.69 211 PHE A N 1
ATOM 1621 C CA . PHE A 1 211 ? -32.123 0.176 38.258 1.00 97.69 211 PHE A CA 1
ATOM 1622 C C . PHE A 1 211 ? -30.896 -0.711 38.049 1.00 97.69 211 PHE A C 1
ATOM 1624 O O . PHE A 1 211 ? -30.622 -1.077 36.908 1.00 97.69 211 PHE A O 1
ATOM 1631 N N . TYR A 1 212 ? -30.211 -1.105 39.127 1.00 97.69 212 TYR A N 1
ATOM 1632 C CA . TYR A 1 212 ? -29.064 -2.008 39.058 1.00 97.69 212 TYR A CA 1
ATOM 1633 C C . TYR A 1 212 ? -29.426 -3.317 38.353 1.00 97.69 212 TYR A C 1
ATOM 1635 O O . TYR A 1 212 ? -28.734 -3.747 37.434 1.00 97.69 212 TYR A O 1
ATOM 1643 N N . SER A 1 213 ? -30.557 -3.919 38.730 1.00 96.75 213 SER A N 1
ATOM 1644 C CA . SER A 1 213 ? -30.996 -5.198 38.170 1.00 96.75 213 SER A CA 1
ATOM 1645 C C . SER A 1 213 ? -31.297 -5.120 36.672 1.00 96.75 213 SER A C 1
ATOM 1647 O O . SER A 1 213 ? -30.936 -6.047 35.951 1.00 96.75 213 SER A O 1
ATOM 1649 N N . GLY A 1 214 ? -31.902 -4.021 36.207 1.00 97.00 214 GLY A N 1
ATOM 1650 C CA . GLY A 1 214 ? -32.197 -3.795 34.788 1.00 97.00 214 GLY A CA 1
ATOM 1651 C C . GLY A 1 214 ? -30.993 -3.351 33.950 1.00 97.00 214 GLY A C 1
ATOM 1652 O O . GLY A 1 214 ? -31.002 -3.528 32.737 1.00 97.00 214 GLY A O 1
ATOM 1653 N N . HIS A 1 215 ? -29.943 -2.808 34.577 1.00 96.69 215 HIS A N 1
ATOM 1654 C CA . HIS A 1 215 ? -28.829 -2.160 33.874 1.00 96.69 215 HIS A CA 1
ATOM 1655 C C . HIS A 1 215 ? -27.455 -2.691 34.289 1.00 96.69 215 HIS A C 1
ATOM 1657 O O . HIS A 1 215 ? -26.475 -1.943 34.289 1.00 96.69 215 HIS A O 1
ATOM 1663 N N . ARG A 1 216 ? -27.356 -3.991 34.591 1.00 96.12 216 ARG A N 1
ATOM 1664 C CA . ARG A 1 216 ? -26.098 -4.645 35.004 1.00 96.12 216 ARG A CA 1
ATOM 1665 C C . ARG A 1 216 ? -24.971 -4.508 33.973 1.00 96.12 216 ARG A C 1
ATOM 1667 O O . ARG A 1 216 ? -23.809 -4.475 34.328 1.00 96.12 216 ARG A O 1
ATOM 1674 N N . HIS A 1 217 ? -25.285 -4.392 32.689 1.00 93.31 217 HIS A N 1
ATOM 1675 C CA . HIS A 1 217 ? -24.258 -4.247 31.647 1.00 93.31 217 HIS A CA 1
ATOM 1676 C C . HIS A 1 217 ? -23.896 -2.788 31.338 1.00 93.31 217 HIS A C 1
ATOM 1678 O O . HIS A 1 217 ? -23.110 -2.526 30.431 1.00 93.31 217 HIS A O 1
ATOM 1684 N N . SER A 1 218 ? -24.489 -1.830 32.052 1.00 94.88 218 SER A N 1
ATOM 1685 C CA . SER A 1 218 ? -24.249 -0.411 31.810 1.00 94.88 218 SER A CA 1
ATOM 1686 C C . SER A 1 218 ? -23.013 0.101 32.565 1.00 94.88 218 SER A C 1
ATOM 1688 O O . SER A 1 218 ? -22.659 -0.452 33.609 1.00 94.88 218 SER A O 1
ATOM 1690 N N . PRO A 1 219 ? -22.417 1.229 32.131 1.00 94.19 219 PRO A N 1
ATOM 1691 C CA . PRO A 1 219 ? -21.376 1.921 32.898 1.00 94.19 219 PRO A CA 1
ATOM 1692 C C . PRO A 1 219 ? -21.829 2.361 34.299 1.00 94.19 219 PRO A C 1
ATOM 1694 O O . PRO A 1 219 ? -20.999 2.677 35.144 1.00 94.19 219 PRO A O 1
ATOM 1697 N N . PHE A 1 220 ? -23.142 2.391 34.548 1.00 96.25 220 PHE A N 1
ATOM 1698 C CA . PHE A 1 220 ? -23.736 2.785 35.821 1.00 96.25 220 PHE A CA 1
ATOM 1699 C C . PHE A 1 220 ? -23.880 1.620 36.802 1.00 96.25 220 PHE A C 1
ATOM 1701 O O . PHE A 1 220 ? -24.221 1.848 37.958 1.00 96.25 220 PHE A O 1
ATOM 1708 N N . ALA A 1 221 ? -23.646 0.380 36.366 1.00 96.62 221 ALA A N 1
ATOM 1709 C CA . ALA A 1 221 ? -23.942 -0.809 37.152 1.00 96.62 221 ALA A CA 1
ATOM 1710 C C . ALA A 1 221 ? -23.231 -0.863 38.518 1.00 96.62 221 ALA A C 1
ATOM 1712 O O . ALA A 1 221 ? -23.938 -1.023 39.510 1.00 96.62 221 ALA A O 1
ATOM 1713 N N . PRO A 1 222 ? -21.897 -0.707 38.644 1.00 96.94 222 PRO A N 1
ATOM 1714 C CA . PRO A 1 222 ? -21.264 -0.814 39.959 1.00 96.94 222 PRO A CA 1
ATOM 1715 C C . PRO A 1 222 ? -21.685 0.318 40.895 1.00 96.94 222 PRO A C 1
ATOM 1717 O O . PRO A 1 222 ? -21.982 0.045 42.053 1.00 96.94 222 PRO A O 1
ATOM 1720 N N . ALA A 1 223 ? -21.819 1.547 40.385 1.00 96.50 223 ALA A N 1
ATOM 1721 C CA . ALA A 1 223 ? -22.339 2.669 41.161 1.00 96.50 223 ALA A CA 1
ATOM 1722 C C . ALA A 1 223 ? -23.762 2.376 41.661 1.00 96.50 223 ALA A C 1
ATOM 1724 O O . ALA A 1 223 ? -24.058 2.484 42.847 1.00 96.50 223 ALA A O 1
ATOM 1725 N N . ALA A 1 224 ? -24.642 1.916 40.770 1.00 97.56 224 ALA A N 1
ATOM 1726 C CA . ALA A 1 224 ? -26.017 1.580 41.107 1.00 97.56 224 ALA A CA 1
ATOM 1727 C C . ALA A 1 224 ? -26.128 0.450 42.128 1.00 97.56 224 ALA A C 1
ATOM 1729 O O . ALA A 1 224 ? -26.938 0.540 43.048 1.00 97.56 224 ALA A O 1
ATOM 1730 N N . GLY A 1 225 ? -25.322 -0.600 41.976 1.00 97.69 225 GLY A N 1
ATOM 1731 C CA . GLY A 1 225 ? -25.248 -1.684 42.946 1.00 97.69 225 GLY A CA 1
ATOM 1732 C C . GLY A 1 225 ? -24.768 -1.173 44.300 1.00 97.69 225 GLY A C 1
ATOM 1733 O O . GLY A 1 225 ? -25.376 -1.494 45.318 1.00 97.69 225 GLY A O 1
ATOM 1734 N N . PHE A 1 226 ? -23.715 -0.350 44.304 1.00 97.50 226 PHE A N 1
ATOM 1735 C CA . PHE A 1 226 ? -23.109 0.191 45.517 1.00 97.50 226 PHE A CA 1
ATOM 1736 C C . PHE A 1 226 ? -24.107 1.060 46.280 1.00 97.50 226 PHE A C 1
ATOM 1738 O O . PHE A 1 226 ? -24.416 0.771 47.430 1.00 97.50 226 PHE A O 1
ATOM 1745 N N . PHE A 1 227 ? -24.715 2.053 45.626 1.00 97.12 227 PHE A N 1
ATOM 1746 C CA . PHE A 1 227 ? -25.698 2.919 46.278 1.00 97.12 227 PHE A CA 1
ATOM 1747 C C . PHE A 1 227 ? -26.998 2.192 46.646 1.00 97.12 227 PHE A C 1
ATOM 1749 O O . PHE A 1 227 ? -27.654 2.571 47.616 1.00 97.12 227 PHE A O 1
ATOM 1756 N N . ALA A 1 228 ? -27.389 1.136 45.921 1.00 97.62 228 ALA A N 1
ATOM 1757 C CA . ALA A 1 228 ? -28.489 0.276 46.355 1.00 97.62 228 ALA A CA 1
ATOM 1758 C C . ALA A 1 228 ? -28.141 -0.455 47.663 1.00 97.62 228 ALA A C 1
ATOM 1760 O O . ALA A 1 228 ? -28.969 -0.488 48.574 1.00 97.62 228 ALA A O 1
ATOM 1761 N N . ALA A 1 229 ? -26.923 -0.994 47.770 1.00 97.88 229 ALA A N 1
ATOM 1762 C CA . ALA A 1 229 ? -26.429 -1.654 48.974 1.00 97.88 229 ALA A CA 1
ATOM 1763 C C . ALA A 1 229 ? -26.313 -0.679 50.159 1.00 97.88 229 ALA A C 1
ATOM 1765 O O . ALA A 1 229 ? -26.817 -0.995 51.235 1.00 97.88 229 ALA A O 1
ATOM 1766 N N . GLU A 1 230 ? -25.782 0.532 49.947 1.00 97.00 230 GLU A N 1
ATOM 1767 C CA . GLU A 1 230 ? -25.706 1.586 50.975 1.00 97.00 230 GLU A CA 1
ATOM 1768 C C . GLU A 1 230 ? -27.098 1.932 51.524 1.00 97.00 230 GLU A C 1
ATOM 1770 O O . GLU A 1 230 ? -27.318 1.920 52.736 1.00 97.00 230 GLU A O 1
ATOM 1775 N N . LYS A 1 231 ? -28.084 2.166 50.643 1.00 97.00 231 LYS A N 1
ATOM 1776 C CA . LYS A 1 231 ? -29.466 2.460 51.065 1.00 97.00 231 LYS A CA 1
ATOM 1777 C C . LYS A 1 231 ? -30.105 1.291 51.817 1.00 97.00 231 LYS A C 1
ATOM 1779 O O . LYS A 1 231 ? -30.874 1.508 52.752 1.00 97.00 231 LYS A O 1
ATOM 1784 N N . LEU A 1 232 ? -29.816 0.047 51.428 1.00 97.62 232 LEU A N 1
ATOM 1785 C CA . LEU A 1 232 ? -30.290 -1.143 52.145 1.00 97.62 232 LEU A CA 1
ATOM 1786 C C . LEU A 1 232 ? -29.655 -1.249 53.534 1.00 97.62 232 LEU A C 1
ATOM 1788 O O . LEU A 1 232 ? -30.362 -1.517 54.509 1.00 97.62 232 LEU A O 1
ATOM 1792 N N . TYR A 1 233 ? -28.352 -0.992 53.635 1.00 97.50 233 TYR A N 1
ATOM 1793 C CA . TYR A 1 233 ? -27.622 -1.036 54.895 1.00 97.50 233 TYR A CA 1
ATOM 1794 C C . TYR A 1 233 ? -28.119 0.048 55.862 1.00 97.50 233 TYR A C 1
ATOM 1796 O O . TYR A 1 233 ? -28.450 -0.25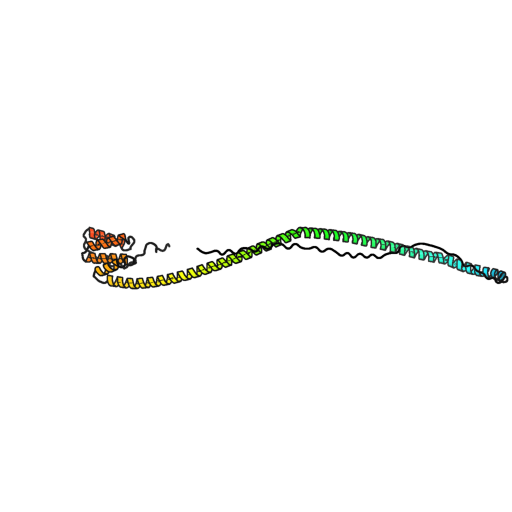4 57.010 1.00 97.50 233 TYR A O 1
ATOM 1804 N N . GLN A 1 234 ? -28.342 1.270 55.369 1.00 96.50 234 GLN A N 1
ATOM 1805 C CA . GLN A 1 234 ? -28.958 2.361 56.131 1.00 96.50 234 GLN A CA 1
ATOM 1806 C C . GLN A 1 234 ? -30.338 1.982 56.699 1.00 96.50 234 GLN A C 1
ATOM 1808 O O . GLN A 1 234 ? -30.688 2.359 57.819 1.00 96.50 234 GLN A O 1
ATOM 1813 N N . LYS A 1 235 ? -31.132 1.199 55.957 1.00 97.44 235 LYS A N 1
ATOM 1814 C CA . LYS A 1 235 ? -32.442 0.683 56.394 1.00 97.44 235 LYS A CA 1
ATOM 1815 C C . LYS A 1 235 ? -32.347 -0.595 57.242 1.00 97.44 235 LYS A C 1
ATOM 1817 O O . LYS A 1 235 ? -33.363 -1.255 57.446 1.00 97.44 235 LYS A O 1
ATOM 1822 N N . ARG A 1 236 ? -31.154 -0.945 57.743 1.00 96.44 236 ARG A N 1
ATOM 1823 C CA . ARG A 1 236 ? -30.859 -2.146 58.551 1.00 96.44 236 ARG A CA 1
ATOM 1824 C C . ARG A 1 236 ? -31.171 -3.475 57.854 1.00 96.44 236 ARG A C 1
ATOM 1826 O O . ARG A 1 236 ? -31.358 -4.497 58.508 1.00 96.44 236 ARG A O 1
ATOM 1833 N N . ARG A 1 237 ? -31.199 -3.489 56.519 1.00 97.69 237 ARG A N 1
ATOM 1834 C CA . ARG A 1 237 ? -31.355 -4.705 55.705 1.00 97.69 237 ARG A CA 1
ATOM 1835 C C . ARG A 1 237 ? -29.985 -5.260 55.309 1.00 97.69 237 ARG A C 1
ATOM 1837 O O . ARG A 1 237 ? -29.701 -5.442 54.127 1.00 97.69 237 ARG A O 1
ATOM 1844 N N . SER A 1 238 ? -29.125 -5.521 56.295 1.00 97.31 238 SER A N 1
ATOM 1845 C CA . SER A 1 238 ? -27.710 -5.859 56.071 1.00 97.31 238 SER A CA 1
ATOM 1846 C C . SER A 1 238 ? -27.513 -7.117 55.218 1.00 97.31 238 SER A C 1
ATOM 1848 O O . SER A 1 238 ? -26.630 -7.147 54.372 1.00 97.31 238 SER A O 1
ATOM 1850 N N . GLN A 1 239 ? -28.384 -8.124 55.352 1.00 97.56 239 GLN A N 1
ATOM 1851 C CA . GLN A 1 239 ? -28.322 -9.349 54.538 1.00 97.56 239 GLN A CA 1
ATOM 1852 C C . GLN A 1 239 ? -28.544 -9.085 53.040 1.00 97.56 239 GLN A C 1
ATOM 1854 O O . GLN A 1 239 ? -27.865 -9.666 52.193 1.00 97.56 239 GLN A O 1
ATOM 1859 N N . ASP A 1 240 ? -29.463 -8.180 52.696 1.00 97.62 240 ASP A N 1
ATOM 1860 C CA . ASP A 1 240 ? -29.669 -7.785 51.302 1.00 97.62 240 ASP A CA 1
ATOM 1861 C C . ASP A 1 240 ? -28.496 -6.934 50.799 1.00 97.62 240 ASP A C 1
ATOM 1863 O O . ASP A 1 240 ? -28.056 -7.118 49.665 1.00 97.62 240 ASP A O 1
ATOM 1867 N N . ALA A 1 241 ? -27.951 -6.048 51.641 1.00 97.94 241 ALA A N 1
ATOM 1868 C CA . ALA A 1 241 ? -26.778 -5.243 51.303 1.00 97.94 241 ALA A CA 1
ATOM 1869 C C . ALA A 1 241 ? -25.548 -6.118 50.990 1.00 97.94 241 ALA A C 1
ATOM 1871 O O . ALA A 1 241 ? -24.931 -5.937 49.939 1.00 97.94 241 ALA A O 1
ATOM 1872 N N . LEU A 1 242 ? -25.258 -7.131 51.823 1.00 97.69 242 LEU A N 1
ATOM 1873 C CA . LEU A 1 242 ? -24.180 -8.109 51.604 1.00 97.69 242 LEU A CA 1
ATOM 1874 C C . LEU A 1 242 ? -24.275 -8.770 50.222 1.00 97.69 242 LEU A C 1
ATOM 1876 O O . LEU A 1 242 ? -23.274 -8.890 49.514 1.00 97.69 242 LEU A O 1
ATOM 1880 N N . ARG A 1 243 ? -25.482 -9.161 49.793 1.00 97.88 243 ARG A N 1
ATOM 1881 C CA . ARG A 1 243 ? -25.700 -9.770 48.468 1.00 97.88 243 ARG A CA 1
ATOM 1882 C C . ARG A 1 243 ? -25.314 -8.834 47.322 1.00 97.88 243 ARG A C 1
ATOM 1884 O O . ARG A 1 243 ? -24.749 -9.292 46.334 1.00 97.88 243 ARG A O 1
ATOM 1891 N N . TYR A 1 244 ? -25.603 -7.538 47.433 1.00 97.94 244 TYR A N 1
ATOM 1892 C CA . TYR A 1 244 ? -25.243 -6.571 46.392 1.00 97.94 244 TYR A CA 1
ATOM 1893 C C . TYR A 1 244 ? -23.756 -6.232 46.406 1.00 97.94 244 TYR A C 1
ATOM 1895 O O . TYR A 1 244 ? -23.131 -6.249 45.350 1.00 97.94 244 TYR A O 1
ATOM 1903 N N . TYR A 1 245 ? -23.171 -6.001 47.581 1.00 98.31 245 TYR A N 1
ATOM 1904 C CA . TYR A 1 245 ? -21.733 -5.776 47.718 1.00 98.31 245 TYR A CA 1
ATOM 1905 C C . TYR A 1 245 ? -20.911 -6.942 47.145 1.00 98.31 245 TYR A C 1
ATOM 1907 O O . TYR A 1 245 ? -20.016 -6.738 46.323 1.00 98.31 245 TYR A O 1
ATOM 1915 N N . THR A 1 246 ? -21.270 -8.181 47.483 1.00 98.00 246 THR A N 1
ATOM 1916 C CA . THR A 1 246 ? -20.607 -9.374 46.931 1.00 98.00 246 THR A CA 1
ATOM 1917 C C . THR A 1 246 ? -20.791 -9.507 45.413 1.00 98.00 246 THR A C 1
ATOM 1919 O O . THR A 1 246 ? -19.829 -9.824 44.710 1.00 98.00 246 THR A O 1
ATOM 1922 N N . ASP A 1 247 ? -21.981 -9.215 44.872 1.00 97.81 247 ASP A N 1
ATOM 1923 C CA . ASP A 1 247 ? -22.226 -9.235 43.419 1.00 97.81 247 ASP A CA 1
ATOM 1924 C C . ASP A 1 247 ? -21.389 -8.174 42.678 1.00 97.81 247 ASP A C 1
ATOM 1926 O O . ASP A 1 247 ? -20.886 -8.451 41.588 1.00 97.81 247 ASP A O 1
ATOM 1930 N N . ILE A 1 248 ? -21.171 -6.995 43.277 1.00 97.56 248 ILE A N 1
ATOM 1931 C CA . ILE A 1 248 ? -20.322 -5.939 42.701 1.00 97.56 248 ILE A CA 1
ATOM 1932 C C . ILE A 1 248 ? -18.869 -6.392 42.621 1.00 97.56 248 ILE A C 1
ATOM 1934 O O . ILE A 1 248 ? -18.286 -6.304 41.546 1.00 97.56 248 ILE A O 1
ATOM 1938 N N . LEU A 1 249 ? -18.290 -6.919 43.707 1.00 97.31 249 LEU A N 1
ATOM 1939 C CA . LEU A 1 249 ? -16.900 -7.399 43.688 1.00 97.31 249 LEU A CA 1
ATOM 1940 C C . LEU A 1 249 ? -16.700 -8.546 42.701 1.00 97.31 249 LEU A C 1
ATOM 1942 O O . LEU A 1 249 ? -15.656 -8.637 42.060 1.00 97.31 249 LEU A O 1
ATOM 1946 N N . LYS A 1 250 ? -17.711 -9.407 42.555 1.00 97.19 250 LYS A N 1
ATOM 1947 C CA . LYS A 1 250 ? -17.666 -10.523 41.613 1.00 97.19 250 LYS A CA 1
ATOM 1948 C C . LYS A 1 250 ? -17.713 -10.061 40.155 1.00 97.19 250 LYS A C 1
ATOM 1950 O O . LYS A 1 250 ? -17.041 -10.652 39.315 1.00 97.19 250 LYS A O 1
ATOM 1955 N N . ARG A 1 251 ? -18.542 -9.063 39.830 1.00 96.06 251 ARG A N 1
ATOM 1956 C CA . ARG A 1 251 ? -18.795 -8.633 38.439 1.00 96.06 251 ARG A CA 1
ATOM 1957 C C . ARG A 1 251 ? -17.925 -7.471 37.979 1.00 96.06 251 ARG A C 1
ATOM 1959 O O . ARG A 1 251 ? -17.604 -7.402 36.798 1.00 96.06 251 ARG A O 1
ATOM 1966 N N . TYR A 1 252 ? -17.568 -6.573 38.888 1.00 96.44 252 TYR A N 1
ATOM 1967 C CA . TYR A 1 252 ? -16.802 -5.358 38.615 1.00 96.44 252 TYR A CA 1
ATOM 1968 C C . TYR A 1 252 ? -15.619 -5.249 39.591 1.00 96.44 252 TYR A C 1
ATOM 1970 O O . TYR A 1 252 ? -15.513 -4.252 40.306 1.00 96.44 252 TYR A O 1
ATOM 1978 N N . PRO A 1 253 ? -14.719 -6.252 39.643 1.00 96.06 253 PRO A N 1
ATOM 1979 C CA . PRO A 1 253 ? -13.615 -6.277 40.606 1.00 96.06 253 PRO A CA 1
ATOM 1980 C C . PRO A 1 253 ? -12.717 -5.037 40.508 1.00 96.06 253 PRO A C 1
ATOM 1982 O O . PRO A 1 253 ? -12.261 -4.544 41.536 1.00 96.06 253 PRO A O 1
ATOM 1985 N N . ASP A 1 254 ? -12.569 -4.473 39.308 1.00 94.31 254 ASP A N 1
ATOM 1986 C CA . ASP A 1 254 ? -11.729 -3.300 39.028 1.00 94.31 254 ASP A CA 1
ATOM 1987 C C . ASP A 1 254 ? -12.494 -1.965 39.088 1.00 94.31 254 ASP A C 1
ATOM 1989 O O . ASP A 1 254 ? -12.021 -0.945 38.589 1.00 94.31 254 ASP A O 1
ATOM 1993 N N . SER A 1 255 ? -13.723 -1.953 39.616 1.00 95.25 255 SER A N 1
ATOM 1994 C CA . SER A 1 255 ? -14.480 -0.708 39.756 1.00 95.25 255 SER A CA 1
ATOM 1995 C C . SER A 1 255 ? -13.873 0.208 40.821 1.00 95.25 255 SER A C 1
ATOM 1997 O O . SER A 1 255 ? -13.334 -0.264 41.821 1.00 95.25 255 SER A O 1
ATOM 1999 N N . GLU A 1 256 ? -14.048 1.524 40.664 1.00 94.38 256 GLU A N 1
ATOM 2000 C CA . GLU A 1 256 ? -13.658 2.506 41.693 1.00 94.38 256 GLU A CA 1
ATOM 2001 C C . GLU A 1 256 ? -14.396 2.275 43.025 1.00 94.38 256 GLU A C 1
ATOM 2003 O O . GLU A 1 256 ? -13.905 2.649 44.083 1.00 94.38 256 GLU A O 1
ATOM 2008 N N . TYR A 1 257 ? -15.536 1.575 42.994 1.00 95.75 257 TYR A N 1
ATOM 2009 C CA . TYR A 1 257 ? -16.304 1.203 44.181 1.00 95.75 257 TYR A CA 1
ATOM 2010 C C . TYR A 1 257 ? -15.735 -0.019 44.914 1.00 95.75 257 TYR A C 1
ATOM 2012 O O . TYR A 1 257 ? -16.039 -0.213 46.086 1.00 95.75 257 TYR A O 1
ATOM 2020 N N . SER A 1 258 ? -14.910 -0.851 44.274 1.00 96.31 258 SER A N 1
ATOM 2021 C CA . SER A 1 258 ? -14.456 -2.123 44.850 1.00 96.31 258 SER A CA 1
ATOM 2022 C C . SER A 1 258 ? -13.729 -1.991 46.195 1.00 96.31 258 SER A C 1
ATOM 2024 O O . SER A 1 258 ? -14.037 -2.782 47.089 1.00 96.31 258 SER A O 1
ATOM 2026 N N . PRO A 1 259 ? -12.805 -1.030 46.406 1.00 96.06 259 PRO A N 1
ATOM 2027 C CA . PRO A 1 259 ? -12.180 -0.838 47.715 1.00 96.06 259 PRO A CA 1
ATOM 2028 C C . PRO A 1 259 ? -13.215 -0.514 48.798 1.00 96.06 259 PRO A C 1
ATOM 2030 O O . PRO A 1 259 ? -13.230 -1.161 49.841 1.00 96.06 259 PRO A O 1
ATOM 2033 N N . HIS A 1 260 ? -14.145 0.398 48.504 1.00 95.94 260 HIS A N 1
ATOM 2034 C CA . HIS A 1 260 ? -15.219 0.790 49.420 1.00 95.94 260 HIS A CA 1
ATOM 2035 C C . HIS A 1 260 ? -16.139 -0.382 49.760 1.00 95.94 260 HIS A C 1
ATOM 2037 O O . HIS A 1 260 ? -16.503 -0.584 50.914 1.00 95.94 260 HIS A O 1
ATOM 2043 N N . VAL A 1 261 ? -16.472 -1.199 48.762 1.00 97.56 261 VAL A N 1
ATOM 2044 C CA . VAL A 1 261 ? -17.293 -2.396 48.947 1.00 97.56 261 VAL A CA 1
ATOM 2045 C C . VAL A 1 261 ? -16.621 -3.389 49.901 1.00 97.56 261 VAL A C 1
ATOM 2047 O O . VAL A 1 261 ? -17.302 -3.959 50.747 1.00 97.56 261 VAL A O 1
ATOM 2050 N N . ARG A 1 262 ? -15.299 -3.593 49.805 1.00 97.69 262 ARG A N 1
ATOM 2051 C CA . ARG A 1 262 ? -14.570 -4.487 50.725 1.00 97.69 262 ARG A CA 1
ATOM 2052 C C . ARG A 1 262 ? -14.620 -3.980 52.161 1.00 97.69 262 ARG A C 1
ATOM 2054 O O . ARG A 1 262 ? -14.900 -4.772 53.053 1.00 97.69 262 ARG A O 1
ATOM 2061 N N . THR A 1 263 ? -14.408 -2.679 52.363 1.00 96.56 263 THR A N 1
ATOM 2062 C CA . THR A 1 263 ? -14.533 -2.052 53.686 1.00 96.56 263 THR A CA 1
ATOM 2063 C C . THR A 1 263 ? -15.936 -2.260 54.256 1.00 96.56 263 THR A C 1
ATOM 2065 O O . THR A 1 263 ? -16.076 -2.728 55.379 1.00 96.56 263 THR A O 1
ATOM 2068 N N . ARG A 1 264 ? -16.984 -2.030 53.453 1.00 96.75 264 ARG A N 1
ATOM 2069 C CA . ARG A 1 264 ? -18.377 -2.237 53.882 1.00 96.75 264 ARG A CA 1
ATOM 2070 C C . ARG A 1 264 ? -18.715 -3.676 54.237 1.00 96.75 264 ARG A C 1
ATOM 2072 O O . ARG A 1 264 ? -19.481 -3.904 55.168 1.00 96.75 264 ARG A O 1
ATOM 2079 N N . LEU A 1 265 ? -18.184 -4.645 53.495 1.00 97.56 265 LEU A N 1
ATOM 2080 C CA . LEU A 1 265 ? -18.377 -6.057 53.821 1.00 97.56 265 LEU A CA 1
ATOM 2081 C C . LEU A 1 265 ? -17.782 -6.385 55.196 1.00 97.56 265 LEU A C 1
ATOM 2083 O O . LEU A 1 265 ? -18.493 -6.954 56.018 1.00 97.56 265 LEU A O 1
ATOM 2087 N N . ALA A 1 266 ? -16.547 -5.947 55.465 1.00 97.56 266 ALA A N 1
ATOM 2088 C CA . ALA A 1 266 ? -15.903 -6.135 56.765 1.00 97.56 266 ALA A CA 1
ATOM 2089 C C . ALA A 1 266 ? -16.692 -5.457 57.900 1.00 97.56 266 ALA A C 1
ATOM 2091 O O . ALA A 1 266 ? -16.959 -6.076 58.926 1.00 97.56 266 ALA A O 1
ATOM 2092 N N . GLU A 1 267 ? -17.161 -4.223 57.684 1.00 96.56 267 GLU A N 1
ATOM 2093 C CA . GLU A 1 267 ? -17.967 -3.504 58.677 1.00 96.56 267 GLU A CA 1
ATOM 2094 C C . GLU A 1 267 ? -19.260 -4.249 59.046 1.00 96.56 267 GLU A C 1
ATOM 2096 O O . GLU A 1 267 ? -19.640 -4.319 60.217 1.00 96.56 267 GLU A O 1
ATOM 2101 N N . ILE A 1 268 ? -19.953 -4.803 58.045 1.00 97.12 268 ILE A N 1
ATOM 2102 C CA . ILE A 1 268 ? -21.190 -5.561 58.261 1.00 97.12 268 ILE A CA 1
ATOM 2103 C C . ILE A 1 268 ? -20.905 -6.878 58.992 1.00 97.12 268 ILE A C 1
ATOM 2105 O O . ILE A 1 268 ? -21.698 -7.273 59.848 1.00 97.12 268 ILE A O 1
ATOM 2109 N N . GLU A 1 269 ? -19.804 -7.557 58.665 1.00 96.44 269 GLU A N 1
ATOM 2110 C CA . GLU A 1 269 ? -19.381 -8.806 59.315 1.00 96.44 269 GLU A CA 1
ATOM 2111 C C . GLU A 1 269 ? -19.035 -8.598 60.796 1.00 96.44 269 GLU A C 1
ATOM 2113 O O . GLU A 1 269 ? -19.395 -9.424 61.634 1.00 96.44 269 GLU A O 1
ATOM 2118 N N . GLU A 1 270 ? -18.423 -7.463 61.132 1.00 97.44 270 GLU A N 1
ATOM 2119 C CA . GLU A 1 270 ? -18.119 -7.053 62.509 1.00 97.44 270 GLU A CA 1
ATOM 2120 C C . GLU A 1 270 ? -19.347 -6.521 63.276 1.00 97.44 270 GLU A C 1
ATOM 2122 O O . GLU A 1 270 ? -19.289 -6.305 64.487 1.00 97.44 270 GLU A O 1
ATOM 2127 N N . GLY A 1 271 ? -20.485 -6.338 62.599 1.00 96.69 271 GLY A N 1
ATOM 2128 C CA . GLY A 1 271 ? -21.730 -5.883 63.215 1.00 96.69 271 GLY A CA 1
ATOM 2129 C C . GLY A 1 271 ? -21.774 -4.381 63.508 1.00 96.69 271 GLY A C 1
ATOM 2130 O O . GLY A 1 271 ? -22.554 -3.951 64.367 1.00 96.69 271 GLY A O 1
ATOM 2131 N N . HIS A 1 272 ? -20.974 -3.575 62.802 1.00 97.12 272 HIS A N 1
ATOM 2132 C CA . HIS A 1 272 ? -21.018 -2.119 62.932 1.00 97.12 272 HIS A CA 1
ATOM 2133 C C . HIS A 1 272 ? -22.377 -1.558 62.508 1.00 97.12 272 HIS A C 1
ATOM 2135 O O . HIS A 1 272 ? -23.156 -2.169 61.769 1.00 97.12 272 HIS A O 1
ATOM 2141 N N . ARG A 1 273 ? -22.707 -0.369 63.019 1.00 95.81 273 ARG A N 1
ATOM 2142 C CA . ARG A 1 273 ? -23.880 0.372 62.545 1.00 95.81 273 ARG A CA 1
ATOM 2143 C C . ARG A 1 273 ? -23.527 1.080 61.243 1.00 95.81 273 ARG A C 1
ATOM 2145 O O . ARG A 1 273 ? -22.377 1.422 61.010 1.00 95.81 273 ARG A O 1
ATOM 2152 N N . PHE A 1 274 ? -24.540 1.331 60.416 1.00 96.12 274 PHE A N 1
ATOM 2153 C CA . PHE A 1 274 ? -24.351 2.120 59.206 1.00 96.12 274 PHE A CA 1
ATOM 2154 C C . PHE A 1 274 ? -23.835 3.521 59.553 1.00 96.12 274 PHE A C 1
ATOM 2156 O O . PHE A 1 274 ? -24.537 4.296 60.208 1.00 96.12 274 PHE A O 1
ATOM 2163 N N . GLU A 1 275 ? -22.655 3.845 59.038 1.00 94.69 275 GLU A N 1
ATOM 2164 C CA . GLU A 1 275 ? -22.094 5.191 59.019 1.00 94.69 275 GLU A CA 1
ATOM 2165 C C . GLU A 1 275 ? -21.987 5.645 57.564 1.00 94.69 275 GLU A C 1
ATOM 2167 O O . GLU A 1 275 ? -21.434 4.899 56.754 1.00 94.69 275 GLU A O 1
ATOM 2172 N N . PRO A 1 276 ? -22.527 6.813 57.174 1.00 89.75 276 PRO A N 1
ATOM 2173 C CA . PRO A 1 276 ? -22.399 7.303 55.806 1.00 89.75 276 PRO A CA 1
ATOM 2174 C C . PRO A 1 276 ? -20.925 7.393 55.405 1.00 89.75 276 PRO A C 1
ATOM 2176 O O . PRO A 1 276 ? -20.120 7.939 56.156 1.00 89.75 276 PRO A O 1
ATOM 2179 N N . PHE A 1 277 ? -20.574 6.876 54.225 1.00 83.06 277 PHE A N 1
ATOM 2180 C CA . PHE A 1 277 ? -19.231 7.083 53.690 1.00 83.06 277 PHE A CA 1
ATOM 2181 C C . PHE A 1 277 ? -19.008 8.585 53.471 1.00 83.06 277 PHE A C 1
ATOM 2183 O O . PHE A 1 277 ? -19.976 9.302 53.191 1.00 83.06 277 PHE A O 1
ATOM 2190 N N . GLU A 1 278 ? -17.763 9.056 53.599 1.00 79.69 278 GLU A N 1
ATOM 2191 C CA . GLU A 1 278 ? -17.425 10.473 53.438 1.00 79.69 278 GLU A CA 1
ATOM 2192 C C . GLU A 1 278 ? -18.137 11.082 52.213 1.00 79.69 278 GLU A C 1
ATOM 2194 O O . GLU A 1 278 ? -18.157 10.464 51.138 1.00 79.69 278 GLU A O 1
ATOM 2199 N N . PRO A 1 279 ? -18.754 12.272 52.358 1.00 65.69 279 PRO A N 1
ATOM 2200 C CA . PRO A 1 279 ? -19.469 12.931 51.274 1.00 65.69 279 PRO A CA 1
ATOM 2201 C C . PRO A 1 279 ? -18.478 13.279 50.158 1.00 65.69 279 PRO A C 1
ATOM 2203 O O . PRO A 1 279 ? -17.816 14.310 50.191 1.00 65.69 279 PRO A O 1
ATOM 2206 N N . GLY A 1 280 ? -18.338 12.388 49.179 1.00 73.00 280 GLY A N 1
ATOM 2207 C CA . GLY A 1 280 ? -17.301 12.540 48.160 1.00 73.00 280 GLY A CA 1
ATOM 2208 C C . GLY A 1 280 ? -17.219 11.433 47.117 1.00 73.00 280 GLY A C 1
ATOM 2209 O O . GLY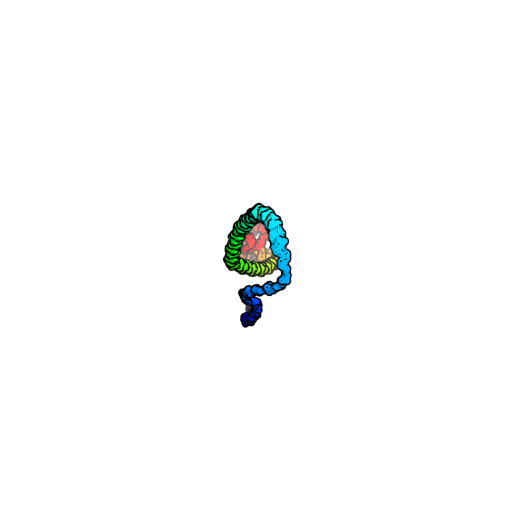 A 1 280 ? -16.733 11.702 46.021 1.00 73.00 280 GLY A O 1
ATOM 2210 N N . ILE A 1 281 ? -17.733 10.224 47.382 1.00 84.75 281 ILE A N 1
ATOM 2211 C CA . ILE A 1 281 ? -17.825 9.207 46.324 1.00 84.75 281 ILE A CA 1
ATOM 2212 C C . ILE A 1 281 ? -18.937 9.624 45.358 1.00 84.75 281 ILE A C 1
ATOM 2214 O O . ILE A 1 281 ? -20.120 9.352 45.569 1.00 84.75 281 ILE A O 1
ATOM 2218 N N . GLY A 1 282 ? -18.546 10.328 44.299 1.00 85.00 282 GLY A N 1
ATOM 2219 C CA . GLY A 1 282 ? -19.435 10.725 43.223 1.00 85.00 282 GLY A CA 1
ATOM 2220 C C . GLY A 1 282 ? -19.866 9.542 42.359 1.00 85.00 282 GLY A C 1
ATOM 2221 O O . GLY A 1 282 ? -19.632 8.364 42.647 1.00 85.00 282 GLY A O 1
ATOM 2222 N N . PHE A 1 283 ? -20.521 9.858 41.248 1.00 90.00 283 PHE A N 1
ATOM 2223 C CA . PHE A 1 283 ? -20.750 8.876 40.201 1.00 90.00 283 PHE A CA 1
ATOM 2224 C C . PHE A 1 283 ? -19.475 8.685 39.365 1.00 90.00 283 PHE A C 1
ATOM 2226 O O . PHE A 1 283 ? -19.039 9.612 38.681 1.00 90.00 283 PHE A O 1
ATOM 2233 N N . HIS A 1 284 ? -18.942 7.463 39.363 1.00 88.69 284 HIS A N 1
ATOM 2234 C CA . HIS A 1 284 ? -17.776 7.068 38.578 1.00 88.69 284 HIS A CA 1
ATOM 2235 C C . HIS A 1 284 ? -18.184 6.001 37.552 1.00 88.69 284 HIS A C 1
ATOM 2237 O O . HIS A 1 284 ? -18.496 4.866 37.930 1.00 88.69 284 HIS A O 1
ATOM 2243 N N . PRO A 1 285 ? -18.250 6.339 36.247 1.00 86.62 285 PRO A N 1
ATOM 2244 C CA . PRO A 1 285 ? -18.686 5.391 35.233 1.00 86.62 285 PRO A CA 1
ATOM 2245 C C . PRO A 1 285 ? -17.670 4.260 35.092 1.00 86.62 285 PRO A C 1
ATOM 2247 O O . PRO A 1 285 ? -16.480 4.493 34.874 1.00 86.62 285 PRO A O 1
ATOM 2250 N N . TYR A 1 286 ? -18.155 3.023 35.144 1.00 88.19 286 TYR A N 1
ATOM 2251 C CA . TYR A 1 286 ? -17.316 1.850 34.952 1.00 88.19 286 TYR A CA 1
ATOM 2252 C C . TYR A 1 286 ? -16.747 1.807 33.538 1.00 88.19 286 TYR A C 1
ATOM 2254 O O . TYR A 1 286 ? -17.483 1.863 32.547 1.00 88.19 286 TYR A O 1
ATOM 2262 N N . ARG A 1 287 ? -15.426 1.666 33.448 1.00 82.50 287 ARG A N 1
ATOM 2263 C CA . ARG A 1 287 ? -14.719 1.434 32.191 1.00 82.50 287 ARG A CA 1
ATOM 2264 C C . ARG A 1 287 ? -14.397 -0.047 32.103 1.00 82.50 287 ARG A C 1
ATOM 2266 O O . ARG A 1 287 ? -13.612 -0.551 32.898 1.00 82.50 287 ARG A O 1
ATOM 2273 N N . ALA A 1 288 ? -14.998 -0.733 31.135 1.00 73.56 288 ALA A N 1
ATOM 2274 C CA . ALA A 1 288 ? -14.684 -2.134 30.904 1.00 73.56 288 ALA A CA 1
ATOM 2275 C C . ALA A 1 288 ? -13.176 -2.304 30.598 1.00 73.56 288 ALA A C 1
ATOM 2277 O O . ALA A 1 288 ? -12.611 -1.482 29.856 1.00 73.56 288 ALA A O 1
ATOM 2278 N N . PRO A 1 289 ? -12.525 -3.350 31.139 1.00 63.44 289 PRO A N 1
ATOM 2279 C CA . PRO A 1 289 ? -11.122 -3.641 30.868 1.00 63.44 289 PRO A CA 1
ATOM 2280 C C . PRO A 1 289 ? -10.936 -3.849 29.358 1.00 63.44 289 PRO A C 1
ATOM 2282 O O . PRO A 1 289 ? -11.530 -4.742 28.762 1.00 63.44 289 PRO A O 1
ATOM 2285 N N . GLY A 1 290 ? -10.173 -2.955 28.722 1.00 62.69 290 GLY A N 1
ATOM 2286 C CA . GLY A 1 290 ? -9.979 -2.922 27.264 1.00 62.69 290 GLY A CA 1
ATOM 2287 C C . GLY A 1 290 ? -10.065 -1.529 26.630 1.00 62.69 290 GLY A C 1
ATOM 2288 O O . GLY A 1 290 ? -9.543 -1.330 25.538 1.00 62.69 290 GLY A O 1
ATOM 2289 N N . PHE A 1 291 ? -10.646 -0.542 27.322 1.00 58.53 291 PHE A N 1
ATOM 2290 C CA . PHE A 1 291 ? -10.677 0.864 26.872 1.00 58.53 291 PHE A CA 1
ATOM 2291 C C . PHE A 1 291 ? -9.568 1.742 27.471 1.00 58.53 291 PHE A C 1
ATOM 2293 O O . PHE A 1 291 ? -9.573 2.963 27.293 1.00 58.53 291 PHE A O 1
ATOM 2300 N N . VAL A 1 292 ? -8.610 1.145 28.185 1.00 56.66 292 VAL A N 1
ATOM 2301 C CA . VAL A 1 292 ? -7.435 1.869 28.675 1.00 56.66 292 VAL A CA 1
ATOM 2302 C C . VAL A 1 292 ? -6.605 2.264 27.458 1.00 56.66 292 VAL A C 1
ATOM 2304 O O . VAL A 1 292 ? -6.145 1.398 26.713 1.00 56.66 292 VAL A O 1
ATOM 2307 N N . LYS A 1 293 ? -6.451 3.574 27.227 1.00 53.59 293 LYS A N 1
ATOM 2308 C CA . LYS A 1 293 ? -5.519 4.080 26.218 1.00 53.59 293 LYS A CA 1
ATOM 2309 C C . LYS A 1 293 ? -4.147 3.496 26.553 1.00 53.59 293 LYS A C 1
ATOM 2311 O O . LYS A 1 293 ? -3.612 3.788 27.618 1.00 53.59 293 LYS A O 1
ATOM 2316 N N . LYS A 1 294 ? -3.614 2.643 25.675 1.00 56.25 294 LYS A N 1
ATOM 2317 C CA . LYS A 1 294 ? -2.181 2.353 25.682 1.00 56.25 294 LYS A CA 1
ATOM 2318 C C . LYS A 1 294 ? -1.508 3.682 25.349 1.00 56.25 294 LYS A C 1
ATOM 2320 O O . LYS A 1 294 ? -1.677 4.166 24.230 1.00 56.25 294 LYS A O 1
ATOM 2325 N N . ASN A 1 295 ? -0.923 4.306 26.366 1.00 52.12 295 ASN A N 1
ATOM 2326 C CA . ASN A 1 295 ? -0.033 5.447 26.191 1.00 52.12 295 ASN A CA 1
ATOM 2327 C C . ASN A 1 295 ? 1.246 4.989 25.494 1.00 52.12 295 ASN A C 1
ATOM 2329 O O . ASN A 1 295 ? 1.635 3.817 25.716 1.00 52.12 295 ASN A O 1
#

Foldseek 3Di:
DDDDDDDDDDDDDDDDDDDDDDDDDDDDDDDDDDDDDDDDDDDDDDDDDDPPCPVVCVVVVVVVVVVCVVVVVVCVVVVVVVVVVVVVVVVVVVVVVVVVVVVVVVVVVVVVVVVVVVVVVVVVVVVVCVVCVVVVVVVVVVVVVVVVVVVVVVVVVVVVVVVVVVVVVVVVVVVVVVVVVVVVVVVVVVVLVVLQVVLLPDLDLVSLVVSLVVQVVFLQNLVSLQSSLLSCLLVVVNVVSLVSLVVSCVSPVPDPCNVVSVVSNVCVVVVHHRDDDPPPPDRDGDDPPPPPPPD

Secondary structure (DSSP, 8-state):
--------------------------------------------------TTSTTHHHHHHHHHHHHHHHHHHHHHHHHHHHHHHHHHHHHHHHHHHHHHHHHHHHHHHHHHHHHHHHHHHHHHHHHHHHHHHHHHHHHHHHHHHHHHHHHHHHHHHHHHHHHHHHHHHHHHHHHHHHHHHHHHHHHHHHHHHHHHHHHHHSS-HHHHHHHHHH-TTSTTHHHHHHHHHHHHHHTT-HHHHHHHHHHHHHH-TTSTTHHHHHHHHHHHHTTPPP----TT--------TT-S---

Sequence (295 aa):
MVKLKNVRKSTSAPSTAQRKTTGQKRTAATRKKGPAKPASNAGVVIGSVGVVFAIGFAIAAGVVAKRCDTETRRLRATVPVEMAKLQESVNTRQAEVSRRRTELGKVINKNITDQSGLITGNQALELMVKELQPEADSLKRNRDKLQEGVDALKEDVGLMGEGVGDLRKKLEALTAKRATQIEEYRDRYRVMKAVYEEKLARPEPEMMRQFYSGHRHSPFAPAAGFFAAEKLYQKRRSQDALRYYTDILKRYPDSEYSPHVRTRLAEIEEGHRFEPFEPGIGFHPYRAPGFVKKN

Radius of gyration: 70.86 Å; chains: 1; bounding box: 107×49×198 Å